Protein AF-A0AAW5B619-F1 (afdb_monomer_lite)

Secondary structure (DSSP, 8-state):
--HHHHHHHHHHHHHHHHHHHHHHHHHHHHHHHSS-S---SHHHHHHS-GGG--SHHHHHHHHHHHHGGGEE-HHHHHHTT---SSSPPPPPGGGTPPPGGGPPP--HHHHHHHHHHHHHS---HHHHHHHHHHHHHHHTT--TTHHHHHHHHHHHHHHHHHSS-PPP----EEPPHHHHHHHHHHTT------

Sequence (194 aa):
MNKALIKKIILSMIGILIFCIGSYTFVKFNYIEGSNQVLSGPEKAGRERFEYLSNLDDVNKEIIQMTSQKVDSQQLKSLLGGNDKDFTPAYLSSLGFDLAPYYRTLTVENIEYVEEYVKKLVLDRDKENYYLSFLEEWKVGDYSRVVVVHKKLFQEYTFFTNGREFKEIDDYRLATAEEENAFLDYYSLNNKEG

Organism: NCBI:txid2867266

Structure (mmCIF, N/CA/C/O backbone):
data_AF-A0AAW5B619-F1
#
_entry.id   AF-A0AAW5B619-F1
#
loop_
_atom_site.group_PDB
_atom_site.id
_atom_site.type_symbol
_atom_site.label_atom_id
_atom_site.label_alt_id
_atom_site.label_comp_id
_atom_site.label_asym_id
_atom_site.label_entity_id
_atom_site.label_seq_id
_atom_site.pdbx_PDB_ins_code
_atom_site.Cartn_x
_atom_site.Cartn_y
_atom_site.Cartn_z
_atom_site.occupancy
_atom_site.B_iso_or_equiv
_atom_site.auth_seq_id
_atom_site.auth_comp_id
_atom_site.auth_asym_id
_atom_site.auth_atom_id
_atom_site.pdbx_PDB_model_num
ATOM 1 N N . MET A 1 1 ? 75.706 14.221 15.857 1.00 57.31 1 MET A N 1
ATOM 2 C CA . MET A 1 1 ? 74.290 14.462 16.222 1.00 57.31 1 MET A CA 1
ATOM 3 C C . MET A 1 1 ? 74.048 13.895 17.619 1.00 57.31 1 MET A C 1
ATOM 5 O O . MET A 1 1 ? 74.354 12.731 17.844 1.00 57.31 1 MET A O 1
ATOM 9 N N . ASN A 1 2 ? 73.647 14.726 18.586 1.00 71.12 2 ASN A N 1
ATOM 10 C CA . ASN A 1 2 ? 73.646 14.363 20.010 1.00 71.12 2 ASN A CA 1
ATOM 11 C C . ASN A 1 2 ? 72.592 13.270 20.297 1.00 71.12 2 ASN A C 1
ATOM 13 O O . ASN A 1 2 ? 71.427 13.446 19.946 1.00 71.12 2 ASN A O 1
ATOM 17 N N . LYS A 1 3 ? 72.974 12.151 20.933 1.00 67.19 3 LYS A N 1
ATOM 18 C CA . LYS A 1 3 ? 72.060 11.027 21.246 1.00 67.19 3 LYS A CA 1
ATOM 19 C C . LYS A 1 3 ? 70.828 11.485 22.040 1.00 67.19 3 LYS A C 1
ATOM 21 O O . LYS A 1 3 ? 69.735 10.959 21.843 1.00 67.19 3 LYS A O 1
ATOM 26 N N . ALA A 1 4 ? 70.984 12.515 22.873 1.00 71.69 4 ALA A N 1
ATOM 27 C CA . ALA A 1 4 ? 69.881 13.136 23.603 1.00 71.69 4 ALA A CA 1
ATOM 28 C C . ALA A 1 4 ? 68.895 13.889 22.687 1.00 71.69 4 ALA A C 1
ATOM 30 O O . ALA A 1 4 ? 67.692 13.879 22.937 1.00 71.69 4 ALA A O 1
ATOM 31 N N . LEU A 1 5 ? 69.390 14.509 21.610 1.00 68.81 5 LEU A N 1
ATOM 32 C CA . LEU A 1 5 ? 68.571 15.218 20.622 1.00 68.81 5 LEU A CA 1
ATOM 33 C C . LEU A 1 5 ? 67.754 14.230 19.779 1.00 68.81 5 LEU A C 1
ATOM 35 O O . LEU A 1 5 ? 66.561 14.431 19.588 1.00 68.81 5 LEU A O 1
ATOM 39 N N . ILE A 1 6 ? 68.368 13.116 19.367 1.00 72.12 6 ILE A N 1
ATOM 40 C CA . ILE A 1 6 ? 67.694 12.040 18.619 1.00 72.12 6 ILE A CA 1
ATOM 41 C C . ILE A 1 6 ? 66.557 11.435 19.451 1.00 72.12 6 ILE A C 1
ATOM 43 O O . ILE A 1 6 ? 65.449 11.264 18.953 1.00 72.12 6 ILE A O 1
ATOM 47 N N . LYS A 1 7 ? 66.792 11.182 20.746 1.00 71.81 7 LYS A N 1
ATOM 48 C CA . LYS A 1 7 ? 65.765 10.647 21.652 1.00 71.81 7 LYS A CA 1
ATOM 49 C C . LYS A 1 7 ? 64.577 11.604 21.825 1.00 71.81 7 LYS A C 1
ATOM 51 O O . LYS A 1 7 ? 63.440 11.147 21.869 1.00 71.81 7 LYS A O 1
ATOM 56 N N . LYS A 1 8 ? 64.824 12.920 21.877 1.00 71.19 8 LYS A N 1
ATOM 57 C CA . LYS A 1 8 ? 63.764 13.944 21.933 1.00 71.19 8 LYS A CA 1
ATOM 58 C C . LYS A 1 8 ? 62.950 14.011 20.639 1.00 71.19 8 LYS A C 1
ATOM 60 O O . LYS A 1 8 ? 61.731 14.110 20.713 1.00 71.19 8 LYS A O 1
ATOM 65 N N . ILE A 1 9 ? 63.605 13.906 19.481 1.00 72.81 9 ILE A N 1
ATOM 66 C CA . ILE A 1 9 ? 62.928 13.871 18.174 1.00 72.81 9 ILE A CA 1
ATOM 67 C C . ILE A 1 9 ? 62.041 12.626 18.069 1.00 72.81 9 ILE A C 1
ATOM 69 O O . ILE A 1 9 ? 60.875 12.746 17.717 1.00 72.81 9 ILE A O 1
ATOM 73 N N . ILE A 1 10 ? 62.547 11.452 18.460 1.00 74.06 10 ILE A N 1
ATOM 74 C CA . ILE A 1 10 ? 61.768 10.205 18.442 1.00 74.06 10 ILE A CA 1
ATOM 75 C C . ILE A 1 10 ? 60.557 10.295 19.380 1.00 74.06 10 ILE A C 1
ATOM 77 O O . ILE A 1 10 ? 59.453 9.955 18.966 1.00 74.06 10 ILE A O 1
ATOM 81 N N . LEU A 1 11 ? 60.718 10.800 20.611 1.00 72.88 11 LEU A N 1
ATOM 82 C CA . LEU A 1 11 ? 59.576 10.990 21.518 1.00 72.88 11 LEU A CA 1
ATOM 83 C C . LEU A 1 11 ? 58.553 11.992 20.967 1.00 72.88 11 LEU A C 1
ATOM 85 O O . LEU A 1 11 ? 57.354 11.770 21.106 1.00 72.88 11 LEU A O 1
ATOM 89 N N . SER A 1 12 ? 59.012 13.072 20.332 1.00 69.31 12 SER A N 1
ATOM 90 C CA . SER A 1 12 ? 58.127 14.053 19.702 1.00 69.31 12 SER A CA 1
ATOM 91 C C . SER A 1 12 ? 57.361 13.447 18.527 1.00 69.31 12 SER A C 1
ATOM 93 O O . SER A 1 12 ? 56.160 13.670 18.423 1.00 69.31 12 SER A O 1
ATOM 95 N N . MET A 1 13 ? 58.012 12.634 17.692 1.00 70.94 13 MET A N 1
ATOM 96 C CA . MET A 1 13 ? 57.356 11.932 16.586 1.00 70.94 13 MET A CA 1
ATOM 97 C C . MET A 1 13 ? 56.344 10.898 17.082 1.00 70.94 13 MET A C 1
ATOM 99 O O . MET A 1 13 ? 55.263 10.806 16.514 1.00 70.94 13 MET A O 1
ATOM 103 N N . ILE A 1 14 ? 56.646 10.169 18.162 1.00 75.38 14 ILE A N 1
ATOM 104 C CA . ILE A 1 14 ? 55.689 9.255 18.805 1.00 75.38 14 ILE A CA 1
ATOM 105 C C . ILE A 1 14 ? 54.493 10.039 19.361 1.00 75.38 14 ILE A C 1
ATOM 107 O O . ILE A 1 14 ? 53.355 9.629 19.163 1.00 75.38 14 ILE A O 1
ATOM 111 N N . GLY A 1 15 ? 54.725 11.190 19.999 1.00 67.00 15 GLY A N 1
ATOM 112 C CA . GLY A 1 15 ? 53.657 12.063 20.492 1.00 67.00 15 GLY A CA 1
ATOM 113 C C . GLY A 1 15 ? 52.763 12.607 19.374 1.00 67.00 15 GLY A C 1
ATOM 114 O O . GLY A 1 15 ? 51.544 12.581 19.508 1.00 67.00 15 GLY A O 1
ATOM 115 N N . ILE A 1 16 ? 53.350 13.027 18.248 1.00 72.12 16 ILE A N 1
ATOM 116 C CA . ILE A 1 16 ? 52.607 13.461 17.054 1.00 72.12 16 ILE A CA 1
ATOM 117 C C . ILE A 1 16 ? 51.829 12.289 16.455 1.00 72.12 16 ILE A C 1
ATOM 119 O O . ILE A 1 16 ? 50.673 12.459 16.098 1.00 72.12 16 ILE A O 1
ATOM 123 N N . LEU A 1 17 ? 52.415 11.090 16.394 1.00 67.31 17 LEU A N 1
ATOM 124 C CA . LEU A 1 17 ? 51.734 9.898 15.891 1.00 67.31 17 LEU A CA 1
ATOM 125 C C . LEU A 1 17 ? 50.527 9.530 16.766 1.00 67.31 17 LEU A C 1
ATOM 127 O O . LEU A 1 17 ? 49.454 9.262 16.237 1.00 67.31 17 LEU A O 1
ATOM 131 N N . ILE A 1 18 ? 50.672 9.571 18.095 1.00 69.19 18 ILE A N 1
ATOM 132 C CA . ILE A 1 18 ? 49.570 9.335 19.040 1.00 69.19 18 ILE A CA 1
ATOM 133 C C . ILE A 1 18 ? 48.512 10.435 18.917 1.00 69.19 18 ILE A C 1
ATOM 135 O O . ILE A 1 18 ? 47.326 10.126 18.944 1.00 69.19 18 ILE A O 1
ATOM 139 N N . PHE A 1 19 ? 48.912 11.695 18.725 1.00 62.31 19 PHE A N 1
ATOM 140 C CA . PHE A 1 19 ? 47.980 12.793 18.470 1.00 62.31 19 PHE A CA 1
ATOM 141 C C . PHE A 1 19 ? 47.228 12.591 17.150 1.00 62.31 19 PHE A C 1
ATOM 143 O O . PHE A 1 19 ? 46.010 12.670 17.142 1.00 62.31 19 PHE A O 1
ATOM 150 N N . CYS A 1 20 ? 47.904 12.228 16.058 1.00 58.00 20 CYS A N 1
ATOM 151 C CA . CYS A 1 20 ? 47.275 11.950 14.766 1.00 58.00 20 CYS A CA 1
ATOM 152 C C . CYS A 1 20 ? 46.348 10.730 14.812 1.00 58.00 20 CYS A C 1
ATOM 154 O O . CYS A 1 20 ? 45.269 10.779 14.230 1.00 58.00 20 CYS A O 1
ATOM 156 N N . ILE A 1 21 ? 46.727 9.657 15.515 1.00 64.50 21 ILE A N 1
ATOM 157 C CA . ILE A 1 21 ? 45.863 8.486 15.723 1.00 64.50 21 ILE A CA 1
ATOM 158 C C . ILE A 1 21 ? 44.672 8.874 16.597 1.00 64.50 21 ILE A C 1
ATOM 160 O O . ILE A 1 21 ? 43.554 8.547 16.229 1.00 64.50 21 ILE A O 1
ATOM 164 N N . GLY A 1 22 ? 44.890 9.622 17.681 1.00 49.44 22 GLY A N 1
ATOM 165 C CA . GLY A 1 22 ? 43.851 10.132 18.576 1.00 49.44 22 GLY A CA 1
ATOM 166 C C . GLY A 1 22 ? 42.857 11.048 17.862 1.00 49.44 22 GLY A C 1
ATOM 167 O O . GLY A 1 22 ? 41.651 10.865 18.000 1.00 49.44 22 GLY A O 1
ATOM 168 N N . SER A 1 23 ? 43.344 11.977 17.036 1.00 54.06 23 SER A N 1
ATOM 169 C CA . SER A 1 23 ? 42.534 12.851 16.183 1.00 54.06 23 SER A CA 1
ATOM 170 C C . SER A 1 23 ? 41.824 12.072 15.083 1.00 54.06 23 SER A C 1
ATOM 172 O O . SER A 1 23 ? 40.665 12.356 14.821 1.00 54.06 23 SER A O 1
ATOM 174 N N . TYR A 1 24 ? 42.455 11.065 14.471 1.00 52.28 24 TYR A N 1
ATOM 175 C CA . TYR A 1 24 ? 41.790 10.190 13.502 1.00 52.28 24 TYR A CA 1
ATOM 176 C C . TYR A 1 24 ? 40.704 9.355 14.175 1.00 52.28 24 TYR A C 1
ATOM 178 O O . TYR A 1 24 ? 39.599 9.285 13.657 1.00 52.28 24 TYR A O 1
ATOM 186 N N . THR A 1 25 ? 40.955 8.782 15.354 1.00 51.88 25 THR A N 1
ATOM 187 C CA . THR A 1 25 ? 39.935 8.062 16.118 1.00 51.88 25 THR A CA 1
ATOM 188 C C . THR A 1 25 ? 38.848 8.987 16.622 1.00 51.88 25 THR A C 1
ATOM 190 O O . THR A 1 25 ? 37.719 8.552 16.592 1.00 51.88 25 THR A O 1
ATOM 193 N N . PHE A 1 26 ? 39.133 10.236 17.005 1.00 44.03 26 PHE A N 1
ATOM 194 C CA . PHE A 1 26 ? 38.144 11.224 17.456 1.00 44.03 26 PHE A CA 1
ATOM 195 C C . PHE A 1 26 ? 37.332 11.809 16.298 1.00 44.03 26 PHE A C 1
ATOM 197 O O . PHE A 1 26 ? 36.137 12.008 16.447 1.00 44.03 26 PHE A O 1
ATOM 204 N N . VAL A 1 27 ? 37.930 12.045 15.128 1.00 47.88 27 VAL A N 1
ATOM 205 C CA . VAL A 1 27 ? 37.203 12.419 13.904 1.00 47.88 27 VAL A CA 1
ATOM 206 C C . VAL A 1 27 ? 36.406 11.229 13.395 1.00 47.88 27 VAL A C 1
ATOM 208 O O . VAL A 1 27 ? 35.271 11.413 12.999 1.00 47.88 27 VAL A O 1
ATOM 211 N N . LYS A 1 28 ? 36.921 9.998 13.475 1.00 42.66 28 LYS A N 1
ATOM 212 C CA . LYS A 1 28 ? 36.129 8.800 13.185 1.00 42.66 28 LYS A CA 1
ATOM 213 C C . LYS A 1 28 ? 35.029 8.621 14.231 1.00 42.66 28 LYS A C 1
ATOM 215 O O . LYS A 1 28 ? 33.927 8.319 13.831 1.00 42.66 28 LYS A O 1
ATOM 220 N N . PHE A 1 29 ? 35.272 8.880 15.518 1.00 37.66 29 PHE A N 1
ATOM 221 C CA . PHE A 1 29 ? 34.260 8.799 16.576 1.00 37.66 29 PHE A CA 1
ATOM 222 C C . PHE A 1 29 ? 33.213 9.898 16.440 1.00 37.66 29 PHE A C 1
ATOM 224 O O . PHE A 1 29 ? 32.066 9.573 16.608 1.00 37.66 29 PHE A O 1
ATOM 231 N N . ASN A 1 30 ? 33.548 11.134 16.053 1.00 35.81 30 ASN A N 1
ATOM 232 C CA . ASN A 1 30 ? 32.579 12.222 15.846 1.00 35.81 30 ASN A CA 1
ATOM 233 C C . ASN A 1 30 ? 31.964 12.241 14.444 1.00 35.81 30 ASN A C 1
ATOM 235 O O . ASN A 1 30 ? 30.894 12.800 14.265 1.00 35.81 30 ASN A O 1
ATOM 239 N N . TYR A 1 31 ? 32.596 11.638 13.439 1.00 37.09 31 TYR A N 1
ATOM 240 C CA . TYR A 1 31 ? 31.948 11.360 12.158 1.00 37.09 31 TYR A CA 1
ATOM 241 C C . TYR A 1 31 ? 31.032 10.145 12.295 1.00 37.09 31 TYR A C 1
ATOM 243 O O . TYR A 1 31 ? 29.995 10.134 11.662 1.00 37.09 31 TYR A O 1
ATOM 251 N N . ILE A 1 32 ? 31.361 9.186 13.174 1.00 41.59 32 ILE A N 1
ATOM 252 C CA . ILE A 1 32 ? 30.487 8.076 13.575 1.00 41.59 32 ILE A CA 1
ATOM 253 C C . ILE A 1 32 ? 29.421 8.540 14.585 1.00 41.59 32 ILE A C 1
ATOM 255 O O . ILE A 1 32 ? 28.306 8.075 14.482 1.00 41.59 32 ILE A O 1
ATOM 259 N N . GLU A 1 33 ? 29.682 9.458 15.520 1.00 37.66 33 GLU A N 1
ATOM 260 C CA . GLU A 1 33 ? 28.728 9.959 16.538 1.00 37.66 33 GLU A CA 1
ATOM 261 C C . GLU A 1 33 ? 27.906 11.143 16.028 1.00 37.66 33 GLU A C 1
ATOM 263 O O . GLU A 1 33 ? 26.734 11.257 16.356 1.00 37.66 33 GLU A O 1
ATOM 268 N N . GLY A 1 34 ? 28.456 11.968 15.139 1.00 33.88 34 GLY A N 1
ATOM 269 C CA . GLY A 1 34 ? 27.712 12.973 14.377 1.00 33.88 34 GLY A CA 1
ATOM 270 C C . GLY A 1 34 ? 26.897 12.370 13.228 1.00 33.88 34 GLY A C 1
ATOM 271 O O . GLY A 1 34 ? 25.939 12.993 12.784 1.00 33.88 34 GLY A O 1
ATOM 272 N N . SER A 1 35 ? 27.219 11.143 12.789 1.00 37.81 35 SER A N 1
ATOM 273 C CA . SER A 1 35 ? 26.330 10.293 11.978 1.00 37.81 35 SER A CA 1
ATOM 274 C C . SER A 1 35 ? 25.521 9.287 12.811 1.00 37.81 35 SER A C 1
ATOM 276 O O . SER A 1 35 ? 24.717 8.549 12.251 1.00 37.81 35 SER A O 1
ATOM 278 N N . ASN A 1 36 ? 25.742 9.235 14.130 1.00 34.97 36 ASN A N 1
ATOM 279 C CA . ASN A 1 36 ? 24.970 8.459 15.102 1.00 34.97 36 ASN A CA 1
ATOM 280 C C . ASN A 1 36 ? 24.373 9.405 16.152 1.00 34.97 36 ASN A C 1
ATOM 282 O O . ASN A 1 36 ? 24.381 9.108 17.348 1.00 34.97 36 ASN A O 1
ATOM 286 N N . GLN A 1 37 ? 23.713 10.477 15.703 1.00 38.34 37 GLN A N 1
ATOM 287 C CA . GLN A 1 37 ? 22.386 10.658 16.274 1.00 38.34 37 GLN A CA 1
ATOM 288 C C . GLN A 1 37 ? 21.618 9.402 15.892 1.00 38.34 37 GLN A C 1
ATOM 290 O O . GLN A 1 37 ? 21.251 9.179 14.740 1.00 38.34 37 GLN A O 1
ATOM 295 N N . VAL A 1 38 ? 21.560 8.504 16.868 1.00 37.12 38 VAL A N 1
ATOM 296 C CA . VAL A 1 38 ? 20.814 7.267 16.820 1.00 37.12 38 VAL A CA 1
ATOM 297 C C . VAL A 1 38 ? 19.382 7.672 16.503 1.00 37.12 38 VAL A C 1
ATOM 299 O O . VAL A 1 38 ? 18.649 8.103 17.384 1.00 37.12 38 VAL A O 1
ATOM 302 N N . LEU A 1 39 ? 18.996 7.552 15.233 1.00 35.69 39 LEU A N 1
ATOM 303 C CA . LEU A 1 39 ? 17.609 7.302 14.884 1.00 35.69 39 LEU A CA 1
ATOM 304 C C . LEU A 1 39 ? 17.298 5.931 15.488 1.00 35.69 39 LEU A C 1
ATOM 306 O O . LEU A 1 39 ? 17.568 4.885 14.893 1.00 35.69 39 LEU A O 1
ATOM 310 N N . SER A 1 40 ? 16.895 5.937 16.755 1.00 34.41 40 SER A N 1
ATOM 311 C CA . SER A 1 40 ? 16.298 4.789 17.416 1.00 34.41 40 SER A CA 1
ATOM 312 C C . SER A 1 40 ? 14.852 4.743 16.963 1.00 34.41 40 SER A C 1
ATOM 314 O O . SER A 1 40 ? 14.098 5.660 17.261 1.00 34.41 40 SER A O 1
ATOM 316 N N . GLY A 1 41 ? 14.505 3.692 16.226 1.00 40.75 41 GLY A N 1
ATOM 317 C CA . GLY A 1 41 ? 13.140 3.425 15.800 1.00 40.75 41 GLY A CA 1
ATOM 318 C C . GLY A 1 41 ? 13.063 2.728 14.434 1.00 40.75 41 GLY A C 1
ATOM 319 O O . GLY A 1 41 ? 14.096 2.498 13.789 1.00 40.75 41 GLY A O 1
ATOM 320 N N . PRO A 1 42 ? 11.843 2.405 13.969 1.00 44.81 42 PRO A N 1
ATOM 321 C CA . PRO A 1 42 ? 11.554 1.806 12.657 1.00 44.81 42 PRO A CA 1
ATOM 322 C C . PRO A 1 42 ? 12.170 2.555 11.459 1.00 44.81 42 PRO A C 1
ATOM 324 O O . PRO A 1 42 ? 12.360 1.971 10.392 1.00 44.81 42 PRO A O 1
ATOM 327 N N . GLU A 1 43 ? 12.546 3.823 11.637 1.00 39.19 43 GLU A N 1
ATOM 328 C CA . GLU A 1 43 ? 13.120 4.706 10.614 1.00 39.19 43 GLU A CA 1
ATOM 329 C C . GLU A 1 43 ? 14.497 4.256 10.097 1.00 39.19 43 GLU A C 1
ATOM 331 O O . GLU A 1 43 ? 14.757 4.330 8.894 1.00 39.19 43 GLU A O 1
ATOM 336 N N . LYS A 1 44 ? 15.373 3.696 10.949 1.00 38.84 44 LYS A N 1
ATOM 337 C CA . LYS A 1 44 ? 16.686 3.190 10.489 1.00 38.84 44 LYS A CA 1
ATOM 338 C C . LYS A 1 44 ? 16.557 1.873 9.719 1.00 38.84 44 LYS A C 1
ATOM 340 O O . LYS A 1 44 ? 17.253 1.662 8.729 1.00 38.84 44 LYS A O 1
ATOM 345 N N . ALA A 1 45 ? 15.601 1.028 10.106 1.00 43.59 45 ALA A N 1
ATOM 346 C CA . ALA A 1 45 ? 15.230 -0.150 9.326 1.00 43.59 45 ALA A CA 1
ATOM 347 C C . ALA A 1 45 ? 14.543 0.233 8.002 1.00 43.59 45 ALA A C 1
ATOM 349 O O . ALA A 1 45 ? 14.616 -0.526 7.042 1.00 43.59 45 ALA A O 1
ATOM 350 N N . GLY A 1 46 ? 13.922 1.413 7.920 1.00 43.53 46 GLY A N 1
ATOM 351 C CA . GLY A 1 46 ? 13.280 1.919 6.712 1.00 43.53 46 GLY A CA 1
ATOM 352 C C . GLY A 1 46 ? 14.252 2.267 5.580 1.00 43.53 46 GLY A C 1
ATOM 353 O O . GLY A 1 46 ? 13.912 2.033 4.419 1.00 43.53 46 GLY A O 1
ATOM 354 N N . ARG A 1 47 ? 15.464 2.748 5.892 1.00 43.09 47 ARG A N 1
ATOM 355 C CA . ARG A 1 47 ? 16.468 3.144 4.881 1.00 43.09 47 ARG A CA 1
ATOM 356 C C . ARG A 1 47 ? 17.353 2.006 4.373 1.00 43.09 47 ARG A C 1
ATOM 358 O O . ARG A 1 47 ? 17.776 2.056 3.227 1.00 43.09 47 ARG A O 1
ATOM 365 N N . GLU A 1 48 ? 17.575 0.955 5.164 1.00 48.12 48 GLU A N 1
ATOM 366 C CA . GLU A 1 48 ? 18.332 -0.239 4.730 1.00 48.12 48 GLU A CA 1
ATOM 367 C C . GLU A 1 48 ? 17.460 -1.290 4.010 1.00 48.12 48 GLU A C 1
ATOM 369 O O . GLU A 1 48 ? 17.948 -2.346 3.622 1.00 48.12 48 GLU A O 1
ATOM 374 N N . ARG A 1 49 ? 16.161 -1.028 3.808 1.00 53.12 49 ARG A N 1
ATOM 375 C CA . ARG A 1 49 ? 15.204 -2.046 3.346 1.00 53.12 49 ARG A CA 1
ATOM 376 C C . ARG A 1 49 ? 14.762 -1.969 1.894 1.00 53.12 49 ARG A C 1
ATOM 378 O O . ARG A 1 49 ? 14.014 -2.843 1.520 1.00 53.12 49 ARG A O 1
ATOM 385 N N . PHE A 1 50 ? 15.171 -1.031 1.048 1.00 53.16 50 PHE A N 1
ATOM 386 C CA . PHE A 1 50 ? 14.661 -1.027 -0.338 1.00 53.16 50 PHE A CA 1
ATOM 387 C C . PHE A 1 50 ? 15.514 -1.818 -1.344 1.00 53.16 50 PHE A C 1
ATOM 389 O O . PHE A 1 50 ? 15.177 -1.874 -2.524 1.00 53.16 50 PHE A O 1
ATOM 396 N N . GLU A 1 51 ? 16.587 -2.488 -0.911 1.00 51.53 51 GLU A N 1
ATOM 397 C CA . GLU A 1 51 ? 17.377 -3.361 -1.797 1.00 51.53 51 GLU A CA 1
ATOM 398 C C . GLU A 1 51 ? 16.550 -4.501 -2.422 1.00 51.53 51 GLU A C 1
ATOM 400 O O . GLU A 1 51 ? 16.956 -5.040 -3.450 1.00 51.53 51 GLU A O 1
ATOM 405 N N . TYR A 1 52 ? 15.378 -4.837 -1.857 1.00 61.75 52 TYR A N 1
ATOM 406 C CA . TYR A 1 52 ? 14.480 -5.832 -2.448 1.00 61.75 52 TYR A CA 1
ATOM 407 C C . TYR A 1 52 ? 13.582 -5.291 -3.555 1.00 61.75 52 TYR A C 1
ATOM 409 O O . TYR A 1 52 ? 13.051 -6.117 -4.282 1.00 61.75 52 TYR A O 1
ATOM 417 N N . LEU A 1 53 ? 13.389 -3.970 -3.706 1.00 69.62 53 LEU A N 1
ATOM 418 C CA . LEU A 1 53 ? 12.590 -3.417 -4.806 1.00 69.62 53 LEU A CA 1
ATOM 419 C C . LEU A 1 53 ? 13.378 -3.566 -6.113 1.00 69.62 53 LEU A C 1
ATOM 421 O O . LEU A 1 53 ? 14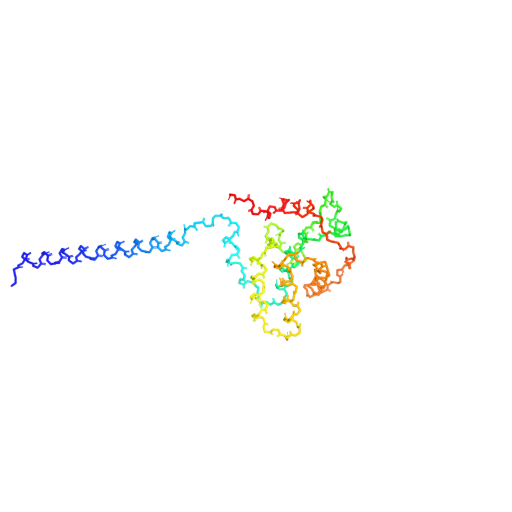.069 -2.658 -6.574 1.00 69.62 53 LEU A O 1
ATOM 425 N N . SER A 1 54 ? 13.321 -4.763 -6.676 1.00 77.62 54 SER A N 1
ATOM 426 C CA . SER A 1 54 ? 14.146 -5.203 -7.797 1.00 77.62 54 SER A CA 1
ATOM 427 C C . SER A 1 54 ? 13.357 -5.270 -9.098 1.00 77.62 54 SER A C 1
ATOM 429 O O . SER A 1 54 ? 13.932 -5.253 -10.187 1.00 77.62 54 SER A O 1
ATOM 431 N N . ASN A 1 55 ? 12.034 -5.351 -8.986 1.00 86.75 55 ASN A N 1
ATOM 432 C CA . ASN A 1 55 ? 11.118 -5.498 -10.099 1.00 86.75 55 ASN A CA 1
ATOM 433 C C . ASN A 1 55 ? 9.766 -4.812 -9.802 1.00 86.75 55 ASN A C 1
ATOM 435 O O . ASN A 1 55 ? 9.539 -4.253 -8.728 1.00 86.75 55 ASN A O 1
ATOM 439 N N . LEU A 1 56 ? 8.866 -4.833 -10.788 1.00 90.00 56 LEU A N 1
ATOM 440 C CA . LEU A 1 56 ? 7.551 -4.193 -10.690 1.00 90.00 56 LEU A CA 1
ATOM 441 C C . LEU A 1 56 ? 6.618 -4.868 -9.670 1.00 90.00 56 LEU A C 1
ATOM 443 O O . LEU A 1 56 ? 5.760 -4.198 -9.102 1.00 90.00 56 LEU A O 1
ATOM 447 N N . ASP A 1 57 ? 6.782 -6.169 -9.432 1.00 88.62 57 ASP A N 1
ATOM 448 C CA . ASP A 1 57 ? 5.995 -6.926 -8.453 1.00 88.62 57 ASP A CA 1
ATOM 449 C C . ASP A 1 57 ? 6.299 -6.447 -7.032 1.00 88.62 57 ASP A C 1
ATOM 451 O O . ASP A 1 57 ? 5.381 -6.157 -6.266 1.00 88.62 57 ASP A O 1
ATOM 455 N N . ASP A 1 58 ? 7.583 -6.234 -6.728 1.00 88.75 58 ASP A N 1
ATOM 456 C CA . ASP A 1 58 ? 8.018 -5.687 -5.443 1.00 88.75 58 ASP A CA 1
ATOM 457 C C . ASP A 1 58 ? 7.433 -4.281 -5.213 1.00 88.75 58 ASP A C 1
ATOM 459 O O . ASP A 1 58 ? 6.953 -3.966 -4.123 1.00 88.75 58 ASP A O 1
ATOM 463 N N . VAL A 1 59 ? 7.416 -3.441 -6.257 1.00 92.75 59 VAL A N 1
ATOM 464 C CA . VAL A 1 59 ? 6.812 -2.097 -6.207 1.00 92.75 59 VAL A CA 1
ATOM 465 C C . VAL A 1 59 ? 5.302 -2.177 -5.988 1.00 92.75 59 VAL A C 1
ATOM 467 O O . VAL A 1 59 ? 4.760 -1.442 -5.161 1.00 92.75 59 VAL A O 1
ATOM 470 N N . ASN A 1 60 ? 4.612 -3.078 -6.690 1.00 94.69 60 ASN A N 1
ATOM 471 C CA . ASN A 1 60 ? 3.173 -3.278 -6.528 1.00 94.69 60 ASN A 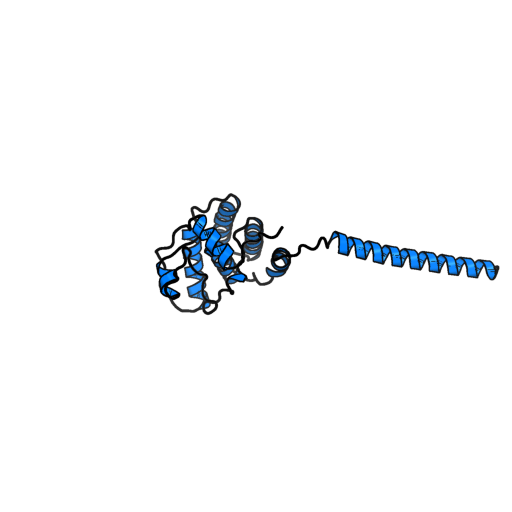CA 1
ATOM 472 C C . ASN A 1 60 ? 2.833 -3.745 -5.120 1.00 94.69 60 ASN A C 1
ATOM 474 O O . ASN A 1 60 ? 1.966 -3.149 -4.479 1.00 94.69 60 ASN A O 1
ATOM 478 N N . LYS A 1 61 ? 3.542 -4.762 -4.624 1.00 92.50 61 LYS A N 1
ATOM 479 C CA . LYS A 1 61 ? 3.424 -5.253 -3.252 1.00 92.50 61 LYS A CA 1
ATOM 480 C C . LYS A 1 61 ? 3.577 -4.111 -2.259 1.00 92.50 61 LYS A C 1
ATOM 482 O O . LYS A 1 61 ? 2.720 -3.949 -1.394 1.00 92.50 61 LYS A O 1
ATOM 487 N N . GLU A 1 62 ? 4.620 -3.298 -2.406 1.00 93.19 62 GLU A N 1
ATOM 488 C CA . GLU A 1 62 ? 4.896 -2.210 -1.472 1.00 93.19 62 GLU A CA 1
ATOM 489 C C . GLU A 1 62 ? 3.785 -1.159 -1.468 1.00 93.19 62 GLU A C 1
ATOM 491 O O . GLU A 1 62 ? 3.295 -0.770 -0.408 1.00 93.19 62 GLU A O 1
ATOM 496 N N . ILE A 1 63 ? 3.313 -0.754 -2.649 1.00 95.75 63 ILE A N 1
ATOM 497 C CA . ILE A 1 63 ? 2.203 0.193 -2.765 1.00 95.75 63 ILE A CA 1
ATOM 498 C C . ILE A 1 63 ? 0.932 -0.381 -2.137 1.00 95.75 63 ILE A C 1
ATOM 500 O O . ILE A 1 63 ? 0.253 0.333 -1.399 1.00 95.75 63 ILE A O 1
ATOM 504 N N . ILE A 1 64 ? 0.603 -1.652 -2.385 1.00 95.44 64 ILE A N 1
ATOM 505 C CA . ILE A 1 64 ? -0.570 -2.314 -1.794 1.00 95.44 64 ILE A CA 1
ATOM 506 C C . ILE A 1 64 ? -0.453 -2.334 -0.265 1.00 95.44 64 ILE A C 1
ATOM 508 O O . ILE A 1 64 ? -1.408 -1.972 0.422 1.00 95.44 64 ILE A O 1
ATOM 512 N N . GLN A 1 65 ? 0.710 -2.706 0.278 1.00 93.94 65 GLN A N 1
ATOM 513 C CA . GLN A 1 65 ? 0.954 -2.747 1.725 1.00 93.94 65 GLN A CA 1
ATOM 514 C C . GLN A 1 65 ? 0.790 -1.364 2.362 1.00 93.94 65 GLN A C 1
ATOM 516 O O . GLN A 1 65 ? 0.030 -1.230 3.319 1.00 93.94 65 GLN A O 1
ATOM 521 N N . MET A 1 66 ? 1.403 -0.323 1.788 1.00 93.94 66 MET A N 1
ATOM 522 C CA . MET A 1 66 ? 1.261 1.053 2.281 1.00 93.94 66 MET A CA 1
ATOM 523 C C . MET A 1 66 ? -0.181 1.555 2.203 1.00 93.94 66 MET A C 1
ATOM 525 O O . MET A 1 66 ? -0.711 2.126 3.152 1.00 93.94 66 MET A O 1
ATOM 529 N N . THR A 1 67 ? -0.847 1.337 1.071 1.00 96.06 67 THR A N 1
ATOM 530 C CA . THR A 1 67 ? -2.213 1.838 0.853 1.00 96.06 67 THR A CA 1
ATOM 531 C C . THR A 1 67 ? -3.279 1.016 1.575 1.00 96.06 67 THR A C 1
ATOM 533 O O . THR A 1 67 ? -4.412 1.482 1.683 1.00 96.06 67 THR A O 1
ATOM 536 N N . SER A 1 68 ? -2.927 -0.141 2.149 1.00 94.12 68 SER A N 1
ATOM 537 C CA . SER A 1 68 ? -3.821 -0.936 3.005 1.00 94.12 68 SER A CA 1
ATOM 538 C C . SER A 1 68 ? -4.355 -0.127 4.194 1.00 94.12 68 SER A C 1
ATOM 540 O O . SER A 1 68 ? -5.497 -0.319 4.591 1.00 94.12 68 SER A O 1
ATOM 542 N N . GLN A 1 69 ? -3.589 0.848 4.705 1.00 93.44 69 GLN A N 1
ATOM 543 C CA . GLN A 1 69 ? -4.046 1.729 5.790 1.00 93.44 69 GLN A CA 1
ATOM 544 C C . GLN A 1 69 ? -5.170 2.702 5.369 1.00 93.44 69 GLN A C 1
ATOM 546 O O . GLN A 1 69 ? -5.835 3.282 6.222 1.00 93.44 69 GLN A O 1
ATOM 551 N N . LYS A 1 70 ? -5.354 2.932 4.059 1.00 95.81 70 LYS A N 1
ATOM 552 C CA . LYS A 1 70 ? -6.324 3.885 3.489 1.00 95.81 70 LYS A CA 1
ATOM 553 C C . LYS A 1 70 ? -7.582 3.212 2.943 1.00 95.81 70 LYS A C 1
ATOM 555 O O . LYS A 1 70 ? -8.474 3.920 2.476 1.00 95.81 70 LYS A O 1
ATOM 560 N N . VAL A 1 71 ? -7.668 1.884 2.961 1.00 95.44 71 VAL A N 1
ATOM 561 C CA . VAL A 1 71 ? -8.778 1.144 2.348 1.00 95.44 71 VAL A CA 1
ATOM 562 C C . VAL A 1 71 ? -9.549 0.331 3.380 1.00 95.44 71 VAL A C 1
ATOM 564 O O . VAL A 1 71 ? -8.968 -0.269 4.279 1.00 95.44 71 VAL A O 1
ATOM 567 N N . ASP A 1 72 ? -10.871 0.287 3.223 1.00 94.75 72 ASP A N 1
ATOM 568 C CA . ASP A 1 72 ? -11.747 -0.624 3.961 1.00 94.75 72 ASP A CA 1
ATOM 569 C C . ASP A 1 72 ? -12.607 -1.458 2.999 1.00 94.75 72 ASP A C 1
ATOM 571 O O . ASP A 1 72 ? -13.064 -0.945 1.978 1.00 94.75 72 ASP A O 1
ATOM 575 N N . SER A 1 73 ? -12.829 -2.734 3.321 1.00 92.38 73 SER A N 1
ATOM 576 C CA . SER A 1 73 ? -13.661 -3.695 2.595 1.00 92.38 73 SER A CA 1
ATOM 577 C C . SER A 1 73 ? -14.309 -4.688 3.566 1.00 92.38 73 SER A C 1
ATOM 579 O O . SER A 1 73 ? -13.644 -5.377 4.347 1.00 92.38 73 SER A O 1
ATOM 581 N N . GLN A 1 74 ? -15.631 -4.818 3.477 1.00 90.31 74 GLN A N 1
ATOM 582 C CA . GLN A 1 74 ? -16.399 -5.795 4.249 1.00 90.31 74 GLN A CA 1
ATOM 583 C C . GLN A 1 74 ? -16.209 -7.210 3.699 1.00 90.31 74 GLN A C 1
ATOM 585 O O . GLN A 1 74 ? -16.175 -8.182 4.462 1.00 90.31 74 GLN A O 1
ATOM 590 N N . GLN A 1 75 ? -16.034 -7.343 2.383 1.00 88.81 75 GLN A N 1
ATOM 591 C CA . GLN A 1 75 ? -15.723 -8.624 1.760 1.00 88.81 75 GLN A CA 1
ATOM 592 C C . GLN A 1 75 ? -14.366 -9.154 2.214 1.00 88.81 75 GLN A C 1
ATOM 594 O O . GLN A 1 75 ? -14.283 -10.327 2.575 1.00 88.81 75 GLN A O 1
ATOM 599 N N . LEU A 1 76 ? -13.326 -8.317 2.275 1.00 87.50 76 LEU A N 1
ATOM 600 C CA . LEU A 1 76 ? -12.010 -8.736 2.759 1.00 87.50 76 LEU A CA 1
ATOM 601 C C . LEU A 1 76 ? -12.056 -9.134 4.238 1.00 87.50 76 LEU A C 1
ATOM 603 O O . LEU A 1 76 ? -11.572 -10.208 4.596 1.00 87.50 76 LEU A O 1
ATOM 607 N N . LYS A 1 77 ? -12.717 -8.331 5.086 1.00 88.56 77 LYS A N 1
ATOM 608 C CA . LYS A 1 77 ? -12.978 -8.672 6.499 1.00 88.56 77 LYS A CA 1
ATOM 609 C C . LYS A 1 77 ? -13.644 -10.042 6.636 1.00 88.56 77 LYS A C 1
ATOM 611 O O . LYS A 1 77 ? -13.222 -10.853 7.458 1.00 88.56 77 LYS A O 1
ATOM 616 N N . SER A 1 78 ? -14.655 -10.317 5.814 1.00 86.50 78 SER A N 1
ATOM 617 C CA . SER A 1 78 ? -15.383 -11.591 5.816 1.00 86.50 78 SER A CA 1
ATOM 618 C C . SER A 1 78 ? -14.510 -12.757 5.344 1.00 86.50 78 SER A C 1
ATOM 620 O O . SER A 1 78 ? -14.500 -13.814 5.973 1.00 86.50 78 SER A O 1
ATOM 622 N N . LEU A 1 79 ? -13.743 -12.563 4.266 1.00 83.31 79 LEU A N 1
ATOM 623 C CA . LEU A 1 79 ? -12.837 -13.573 3.707 1.00 83.31 79 LEU A CA 1
ATOM 624 C C . LEU A 1 79 ? -11.738 -13.978 4.692 1.00 83.31 79 LEU A C 1
ATOM 626 O O . LEU A 1 79 ? -11.354 -15.145 4.735 1.00 83.31 79 LEU A O 1
ATOM 630 N N . LEU A 1 80 ? -11.257 -13.032 5.498 1.00 83.00 80 LEU A N 1
ATOM 631 C CA . LEU A 1 80 ? -10.214 -13.257 6.498 1.00 83.00 80 LEU A CA 1
ATOM 632 C C . LEU A 1 80 ? -10.757 -13.722 7.860 1.00 83.00 80 LEU A C 1
ATOM 634 O O . LEU A 1 80 ? -10.008 -13.761 8.833 1.00 83.00 80 LEU A O 1
ATOM 638 N N . GLY A 1 81 ? -12.027 -14.139 7.920 1.00 72.62 81 GLY A N 1
ATOM 639 C CA . GLY A 1 81 ? -12.618 -14.785 9.094 1.00 72.62 81 GLY A CA 1
ATOM 640 C C . GLY A 1 81 ? -13.578 -13.920 9.908 1.00 72.62 81 GLY A C 1
ATOM 641 O O . GLY A 1 81 ? -13.851 -14.278 11.047 1.00 72.62 81 GLY A O 1
ATOM 642 N N . GLY A 1 82 ? -14.102 -12.827 9.340 1.00 63.06 82 GLY A N 1
ATOM 643 C CA . GLY A 1 82 ? -15.055 -11.935 10.006 1.00 63.06 82 GLY A CA 1
ATOM 644 C C . GLY A 1 82 ? -14.391 -11.206 11.166 1.00 63.06 82 GLY A C 1
ATOM 645 O O . GLY A 1 82 ? -14.537 -11.591 12.319 1.00 63.06 82 GLY A O 1
ATOM 646 N N . ASN A 1 83 ? -13.597 -10.183 10.858 1.00 66.94 83 ASN A N 1
ATOM 647 C CA . ASN A 1 83 ? -12.902 -9.430 11.894 1.00 66.94 83 ASN A CA 1
ATOM 648 C C . ASN A 1 83 ? -13.867 -8.425 12.549 1.00 66.94 83 ASN A C 1
ATOM 650 O O . ASN A 1 83 ? -14.354 -7.534 11.856 1.00 66.94 83 ASN A O 1
ATOM 654 N N . ASP A 1 84 ? -14.078 -8.513 13.869 1.00 73.88 84 ASP A N 1
ATOM 655 C CA . ASP A 1 84 ? -14.850 -7.548 14.686 1.00 73.88 84 ASP A CA 1
ATOM 656 C C . ASP A 1 84 ? -14.139 -6.179 14.820 1.00 73.88 84 ASP A C 1
ATOM 658 O O . ASP A 1 84 ? -14.273 -5.472 15.819 1.00 73.88 84 ASP A O 1
ATOM 662 N N . LYS A 1 85 ? -13.287 -5.824 13.855 1.00 84.50 85 LYS A N 1
ATOM 663 C CA . LYS A 1 85 ? -12.500 -4.592 13.858 1.00 84.50 85 LYS A CA 1
ATOM 664 C C . LYS A 1 85 ? -13.193 -3.543 13.016 1.00 84.50 85 LYS A C 1
ATOM 666 O O . LYS A 1 85 ? -13.723 -3.829 11.941 1.00 84.50 85 LYS A O 1
ATOM 671 N N . ASP A 1 86 ? -13.055 -2.305 13.464 1.00 88.69 86 ASP A N 1
ATOM 672 C CA . ASP A 1 86 ? -13.557 -1.148 12.735 1.00 88.69 86 ASP A CA 1
ATOM 673 C C . ASP A 1 86 ? -12.841 -0.988 11.375 1.00 88.69 86 ASP A C 1
ATOM 675 O O . ASP A 1 86 ? -13.434 -0.522 10.411 1.00 88.69 86 ASP A O 1
ATOM 679 N N . PHE A 1 87 ? -11.623 -1.517 11.217 1.00 92.62 87 PHE A N 1
ATOM 680 C CA . PHE A 1 87 ? -10.802 -1.421 10.002 1.00 92.62 87 PHE A CA 1
ATOM 681 C C . PHE A 1 87 ? -10.566 -2.772 9.300 1.00 92.62 87 PHE A C 1
ATOM 683 O O . PHE A 1 87 ? -10.747 -3.849 9.878 1.00 92.62 87 PHE A O 1
ATOM 690 N N . THR A 1 88 ? -10.121 -2.729 8.043 1.00 90.50 88 THR A N 1
ATOM 691 C CA . THR A 1 88 ? -9.807 -3.921 7.241 1.00 90.50 88 THR A CA 1
ATOM 692 C C . THR A 1 88 ? -8.466 -4.547 7.618 1.00 90.50 88 THR A C 1
ATOM 694 O O . THR A 1 88 ? -7.449 -3.856 7.613 1.00 90.50 88 THR A O 1
ATOM 697 N N . PRO A 1 89 ? -8.421 -5.853 7.944 1.00 88.75 89 PRO A N 1
ATOM 698 C CA . PRO A 1 89 ? -7.170 -6.507 8.299 1.00 88.75 89 PRO A CA 1
ATOM 699 C C . PRO A 1 89 ? -6.201 -6.573 7.118 1.00 88.75 89 PRO A C 1
ATOM 701 O O . PRO A 1 89 ? -6.600 -6.637 5.957 1.00 88.75 89 PRO A O 1
ATOM 704 N N . ALA A 1 90 ? -4.914 -6.627 7.448 1.00 89.06 90 ALA A N 1
ATOM 705 C CA . ALA A 1 90 ? -3.847 -6.839 6.485 1.00 89.06 90 ALA A CA 1
ATOM 706 C C . ALA A 1 90 ? -3.985 -8.175 5.735 1.00 89.06 90 ALA A C 1
ATOM 708 O O . ALA A 1 90 ? -4.509 -9.164 6.261 1.00 89.06 90 ALA A O 1
ATOM 709 N N . TYR A 1 91 ? -3.456 -8.207 4.514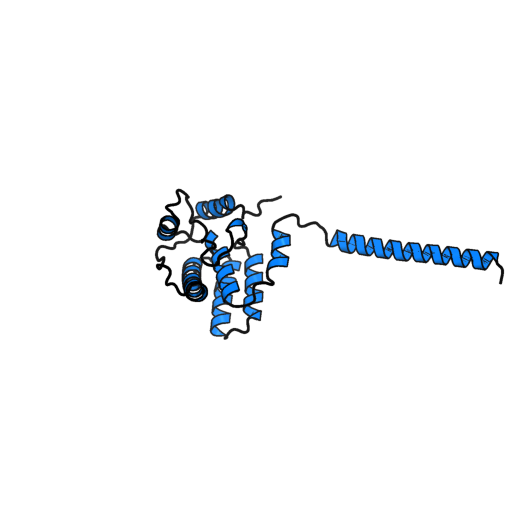 1.00 87.00 91 TYR A N 1
ATOM 710 C CA . TYR A 1 91 ? -3.447 -9.402 3.682 1.00 87.00 91 TYR A CA 1
ATOM 711 C C . TYR A 1 91 ? -2.582 -10.517 4.281 1.00 87.00 91 TYR A C 1
ATOM 713 O O . TYR A 1 91 ? -1.609 -10.287 5.000 1.00 87.00 91 TYR A O 1
ATOM 721 N N . LEU A 1 92 ? -2.935 -11.761 3.957 1.00 82.81 92 LEU A N 1
ATOM 722 C CA . LEU A 1 92 ? -2.214 -12.936 4.438 1.00 82.81 92 LEU A CA 1
ATOM 723 C C . LEU A 1 92 ? -0.846 -13.062 3.764 1.00 82.81 92 LEU A C 1
ATOM 725 O O . LEU A 1 92 ? -0.725 -12.915 2.548 1.00 82.81 92 LEU A O 1
ATOM 729 N N . SER A 1 93 ? 0.161 -13.478 4.530 1.00 81.25 93 SER A N 1
ATOM 730 C CA . SER A 1 93 ? 1.496 -13.747 3.985 1.00 81.25 93 SER A CA 1
ATOM 731 C C . SER A 1 93 ? 1.536 -14.919 3.004 1.00 81.25 93 SER A C 1
ATOM 733 O O . SER A 1 93 ? 2.390 -14.968 2.123 1.00 81.25 93 SER A O 1
ATOM 735 N N . SER A 1 94 ? 0.562 -15.831 3.079 1.00 77.56 94 SER A N 1
ATOM 736 C CA . SER A 1 94 ? 0.367 -16.899 2.091 1.00 77.56 94 SER A CA 1
ATOM 737 C C . SER A 1 94 ? 0.028 -16.389 0.685 1.00 77.56 94 SER A C 1
ATOM 739 O O . SER A 1 94 ? 0.094 -17.168 -0.261 1.00 77.56 94 SER A O 1
ATOM 741 N N . LEU A 1 95 ? -0.318 -15.105 0.541 1.00 77.75 95 LEU A N 1
ATOM 742 C CA . LEU A 1 95 ? -0.520 -14.426 -0.740 1.00 77.75 95 LEU A CA 1
ATOM 743 C C . LEU A 1 95 ? 0.736 -13.666 -1.211 1.00 77.75 95 LEU A C 1
ATOM 745 O O . LEU A 1 95 ? 0.670 -12.950 -2.203 1.00 77.75 95 LEU A O 1
ATOM 749 N N . GLY A 1 96 ? 1.873 -13.812 -0.523 1.00 80.44 96 GLY A N 1
ATOM 750 C CA . GLY A 1 96 ? 3.138 -13.146 -0.856 1.00 80.44 96 GLY A CA 1
ATOM 751 C C . GLY A 1 96 ? 3.344 -11.789 -0.174 1.00 80.44 96 GLY A C 1
ATOM 752 O O . GLY A 1 96 ? 4.373 -11.150 -0.389 1.00 80.44 96 GLY A O 1
ATOM 753 N N . PHE A 1 97 ? 2.394 -11.344 0.653 1.00 86.19 97 PHE A N 1
ATOM 754 C CA . PHE A 1 97 ? 2.542 -10.129 1.455 1.00 86.19 97 PHE A CA 1
ATOM 755 C C . PHE A 1 97 ? 3.436 -10.359 2.676 1.00 86.19 97 PHE A C 1
ATOM 757 O O . PHE A 1 97 ? 3.580 -11.477 3.175 1.00 86.19 97 PHE A O 1
ATOM 764 N N . ASP A 1 98 ? 4.030 -9.288 3.182 1.00 86.25 98 ASP A N 1
ATOM 765 C CA . ASP A 1 98 ? 4.761 -9.333 4.441 1.00 86.25 98 ASP A CA 1
ATOM 766 C C . ASP A 1 98 ? 3.797 -9.476 5.625 1.00 86.25 98 ASP A C 1
ATOM 768 O O . ASP A 1 98 ? 2.573 -9.360 5.503 1.00 86.25 98 ASP A O 1
ATOM 772 N N . LEU A 1 99 ? 4.347 -9.739 6.810 1.00 82.56 99 LEU A N 1
ATOM 773 C CA . LEU A 1 99 ? 3.560 -9.613 8.031 1.00 82.56 99 LEU A CA 1
ATOM 774 C C . LEU A 1 99 ? 3.250 -8.134 8.269 1.00 82.56 99 LEU A C 1
ATOM 776 O O . LEU A 1 99 ? 4.136 -7.292 8.157 1.00 82.56 99 LEU A O 1
ATOM 780 N N . ALA A 1 100 ? 2.008 -7.841 8.651 1.00 84.94 100 ALA A N 1
ATOM 781 C CA . ALA A 1 100 ? 1.502 -6.478 8.803 1.00 84.94 100 ALA A CA 1
ATOM 782 C C . ALA A 1 100 ? 2.378 -5.529 9.649 1.00 84.94 100 ALA A C 1
ATOM 784 O O . ALA A 1 100 ? 2.542 -4.392 9.225 1.00 84.94 100 ALA A O 1
ATOM 785 N N . PRO A 1 101 ? 3.022 -5.951 10.762 1.00 81.44 101 PRO A N 1
ATOM 786 C CA . PRO A 1 101 ? 3.947 -5.086 11.510 1.00 81.44 101 PRO A CA 1
ATOM 787 C C . PRO A 1 101 ? 5.200 -4.647 10.734 1.00 81.44 101 PRO A C 1
ATOM 789 O O . PRO A 1 101 ? 5.990 -3.848 11.229 1.00 81.44 101 PRO A O 1
ATOM 792 N N . TYR A 1 102 ? 5.433 -5.204 9.545 1.00 83.44 102 TYR A N 1
ATOM 793 C CA . TYR A 1 102 ? 6.515 -4.813 8.644 1.00 83.44 102 TYR A CA 1
ATOM 794 C C . TYR A 1 102 ? 6.042 -3.968 7.466 1.00 83.44 102 TYR A C 1
ATOM 796 O O . TYR A 1 102 ? 6.882 -3.561 6.663 1.00 83.44 102 TYR A O 1
ATOM 804 N N . TYR A 1 103 ? 4.738 -3.701 7.351 1.00 86.50 103 TYR A N 1
ATOM 805 C CA . TYR A 1 103 ? 4.236 -2.781 6.341 1.00 86.50 103 TYR A CA 1
ATOM 806 C C . TYR A 1 103 ? 4.794 -1.394 6.607 1.00 86.50 103 TYR A C 1
ATOM 808 O O . TYR A 1 103 ? 4.955 -0.967 7.751 1.00 86.50 103 TYR A O 1
ATOM 816 N N . ARG A 1 104 ? 5.078 -0.670 5.535 1.00 85.44 104 ARG A N 1
ATOM 817 C CA . ARG A 1 104 ? 5.387 0.746 5.644 1.00 85.44 104 ARG A CA 1
ATOM 818 C C . ARG A 1 104 ? 4.104 1.541 5.750 1.00 85.44 104 ARG A C 1
ATOM 820 O O . ARG A 1 104 ? 3.088 1.192 5.155 1.00 85.44 104 ARG A O 1
ATOM 827 N N . THR A 1 105 ? 4.173 2.635 6.487 1.00 89.50 105 THR A N 1
ATOM 828 C CA . THR A 1 105 ? 3.094 3.613 6.530 1.00 89.50 105 THR A CA 1
ATOM 829 C C . THR A 1 105 ? 3.116 4.489 5.285 1.00 89.50 105 THR A C 1
ATOM 831 O O . THR A 1 105 ? 4.180 4.793 4.740 1.00 89.50 105 THR A O 1
ATOM 834 N N . LEU A 1 106 ? 1.943 4.929 4.834 1.00 90.25 106 LEU A N 1
ATOM 835 C CA . LEU A 1 106 ? 1.818 5.861 3.714 1.00 90.25 106 LEU A CA 1
ATOM 836 C C . LEU A 1 106 ? 2.238 7.274 4.157 1.00 90.25 106 LEU A C 1
ATOM 838 O O . LEU A 1 106 ? 1.415 8.084 4.581 1.00 90.25 106 LEU A O 1
ATOM 842 N N . THR A 1 107 ? 3.539 7.546 4.090 1.00 89.00 107 THR A N 1
ATOM 843 C CA . THR A 1 107 ? 4.168 8.841 4.396 1.00 89.00 107 THR A CA 1
ATOM 844 C C . THR A 1 107 ? 4.863 9.401 3.161 1.00 89.00 107 THR A C 1
ATOM 846 O O . THR A 1 107 ? 5.218 8.650 2.254 1.00 89.00 107 THR A O 1
ATOM 849 N N . VAL A 1 108 ? 5.108 10.717 3.136 1.00 87.38 108 VAL A N 1
ATOM 850 C CA . VAL A 1 108 ? 5.834 11.373 2.033 1.00 87.38 108 VAL A CA 1
ATOM 851 C C . VAL A 1 108 ? 7.199 10.719 1.799 1.00 87.38 108 VAL A C 1
ATOM 853 O O . VAL A 1 108 ? 7.502 10.376 0.664 1.00 87.38 108 VAL A O 1
ATOM 856 N N . GLU A 1 109 ? 7.969 10.450 2.860 1.00 86.44 109 GLU A N 1
ATOM 857 C CA . GLU A 1 109 ? 9.283 9.797 2.750 1.00 86.44 109 GLU A CA 1
ATOM 858 C C . GLU A 1 109 ? 9.176 8.409 2.090 1.00 86.44 109 GLU A C 1
ATOM 860 O O . GLU A 1 109 ? 9.906 8.115 1.146 1.00 86.44 109 GLU A O 1
ATOM 865 N N . ASN A 1 110 ? 8.227 7.563 2.511 1.00 88.31 110 ASN A N 1
ATOM 866 C CA . ASN A 1 110 ? 8.047 6.241 1.898 1.00 88.31 110 ASN A CA 1
ATOM 867 C C . ASN A 1 110 ? 7.556 6.326 0.440 1.00 88.31 110 ASN A C 1
ATOM 869 O O . ASN A 1 110 ? 7.941 5.492 -0.382 1.00 88.31 110 ASN A O 1
ATOM 873 N N . ILE A 1 111 ? 6.751 7.337 0.096 1.00 90.94 111 ILE A N 1
ATOM 874 C CA . ILE A 1 111 ? 6.301 7.581 -1.282 1.00 90.94 111 ILE A CA 1
ATOM 875 C C . ILE A 1 111 ? 7.475 8.001 -2.175 1.00 90.94 111 ILE A C 1
ATOM 877 O O . ILE A 1 111 ? 7.636 7.444 -3.262 1.00 90.94 111 ILE A O 1
ATOM 881 N N . GLU A 1 112 ? 8.308 8.939 -1.718 1.00 89.38 112 GLU A N 1
ATOM 882 C CA . GLU A 1 112 ? 9.514 9.383 -2.433 1.00 89.38 112 GLU A CA 1
ATOM 883 C C . GLU A 1 112 ? 10.465 8.212 -2.693 1.00 89.38 112 GLU A C 1
ATOM 885 O O . GLU A 1 112 ? 11.009 8.084 -3.791 1.00 89.38 112 GLU A O 1
ATOM 890 N N . TYR A 1 113 ? 10.598 7.295 -1.732 1.00 86.56 113 TYR A N 1
ATOM 891 C CA . TYR A 1 113 ? 11.368 6.076 -1.945 1.00 86.56 113 TYR A CA 1
ATOM 892 C C . TYR A 1 113 ? 10.800 5.222 -3.080 1.00 86.56 113 TYR A C 1
ATOM 894 O O . TYR A 1 113 ? 11.539 4.874 -3.998 1.00 86.56 113 TYR A O 1
ATOM 902 N N . VAL A 1 114 ? 9.503 4.905 -3.078 1.00 92.31 114 VAL A N 1
ATOM 903 C CA . VAL A 1 114 ? 8.897 4.125 -4.174 1.00 92.31 114 VAL A CA 1
ATOM 904 C C . VAL A 1 114 ? 9.061 4.833 -5.523 1.00 92.31 114 VAL A C 1
ATOM 906 O O . VAL A 1 114 ? 9.376 4.186 -6.524 1.00 92.31 114 VAL A O 1
ATOM 909 N N . GLU A 1 115 ? 8.922 6.159 -5.551 1.00 93.12 115 GLU A N 1
ATOM 910 C CA . GLU A 1 115 ? 9.138 6.982 -6.742 1.00 93.12 115 GLU A CA 1
ATOM 911 C C . GLU A 1 115 ? 10.550 6.807 -7.326 1.00 93.12 115 GLU A C 1
ATOM 913 O O . GLU A 1 115 ? 10.703 6.633 -8.540 1.00 93.12 115 GLU A O 1
ATOM 918 N N . GLU A 1 116 ? 11.590 6.805 -6.488 1.00 90.69 116 GLU A N 1
ATOM 919 C CA . GLU A 1 116 ? 12.965 6.564 -6.937 1.00 90.69 116 GLU A CA 1
ATOM 920 C C . GLU A 1 116 ? 13.140 5.190 -7.591 1.00 90.69 116 GLU A C 1
ATOM 922 O O . GLU A 1 116 ? 13.895 5.063 -8.558 1.00 90.69 116 GLU A O 1
ATOM 927 N N . TYR A 1 117 ? 12.474 4.158 -7.073 1.00 89.56 117 TYR A N 1
ATOM 928 C CA . TYR A 1 117 ? 12.566 2.803 -7.620 1.00 89.56 117 TYR A CA 1
ATOM 929 C C . TYR A 1 117 ? 11.814 2.659 -8.934 1.00 89.56 117 TYR A C 1
ATOM 931 O O . TYR A 1 117 ? 12.366 2.102 -9.882 1.00 89.56 117 TYR A O 1
ATOM 939 N N . VAL A 1 118 ? 10.616 3.233 -9.039 1.00 93.00 118 VAL A N 1
ATOM 940 C CA . VAL A 1 118 ? 9.861 3.288 -10.300 1.00 93.00 118 VAL A CA 1
ATOM 941 C C . VAL A 1 118 ? 10.728 3.868 -11.422 1.00 93.00 118 VAL A C 1
ATOM 943 O O . VAL A 1 118 ? 10.824 3.265 -12.489 1.00 93.00 118 VAL A O 1
ATOM 946 N N . LYS A 1 119 ? 11.450 4.966 -11.156 1.00 90.50 119 LYS A N 1
ATOM 947 C CA . LYS A 1 119 ? 12.365 5.602 -12.125 1.00 90.50 119 LYS A CA 1
ATOM 948 C C . LYS A 1 119 ? 13.577 4.738 -12.502 1.00 90.50 119 LYS A C 1
ATOM 950 O O . LYS A 1 119 ? 14.191 4.965 -13.541 1.00 90.50 119 LYS A O 1
ATOM 955 N N . LYS A 1 120 ? 13.956 3.759 -11.672 1.00 90.31 120 LYS A N 1
ATOM 956 C CA . LYS A 1 120 ? 15.082 2.839 -11.929 1.00 90.31 120 LYS A CA 1
ATOM 957 C C . LYS A 1 120 ? 14.669 1.595 -12.723 1.00 90.31 120 LYS A C 1
ATOM 959 O O . LYS A 1 120 ? 15.532 0.989 -13.352 1.00 90.31 120 LYS A O 1
ATOM 964 N N . LEU A 1 121 ? 13.387 1.219 -12.726 1.00 88.12 121 LEU A N 1
ATOM 965 C CA . LEU A 1 121 ? 12.895 -0.056 -13.275 1.00 88.12 121 LEU A CA 1
ATOM 966 C C . LEU A 1 121 ? 12.887 -0.167 -14.814 1.00 88.12 121 LEU A C 1
ATOM 968 O O . LEU A 1 121 ? 12.482 -1.204 -15.331 1.00 88.12 121 LEU A O 1
ATOM 972 N N . VAL A 1 122 ? 13.354 0.849 -15.552 1.00 88.06 122 VAL A N 1
ATOM 973 C CA . VAL A 1 122 ? 13.367 0.880 -17.033 1.00 88.06 122 VAL A CA 1
ATOM 974 C C . VAL A 1 122 ? 12.004 0.452 -17.606 1.00 88.06 122 VAL A C 1
ATOM 976 O O . VAL A 1 122 ? 11.889 -0.486 -18.397 1.00 88.06 122 VAL A O 1
ATOM 979 N N . LEU A 1 123 ? 10.945 1.120 -17.149 1.00 90.69 123 LEU A N 1
ATOM 980 C CA . LEU A 1 123 ? 9.579 0.885 -17.609 1.00 90.69 123 LEU A CA 1
ATOM 981 C C . LEU A 1 123 ? 9.329 1.603 -18.941 1.00 90.69 123 LEU A C 1
ATOM 983 O O . LEU A 1 123 ? 10.034 2.543 -19.312 1.00 90.69 123 LEU A O 1
ATOM 987 N N . ASP A 1 124 ? 8.296 1.182 -19.671 1.00 95.12 124 ASP A N 1
ATOM 988 C CA . ASP A 1 124 ? 7.777 2.019 -20.747 1.00 95.12 124 ASP A CA 1
ATOM 989 C C . ASP A 1 124 ? 7.194 3.323 -20.175 1.00 95.12 124 ASP A C 1
ATOM 991 O O . ASP A 1 124 ? 6.747 3.385 -19.026 1.00 95.12 124 ASP A O 1
ATOM 995 N N . ARG A 1 125 ? 7.210 4.380 -20.991 1.00 94.25 125 ARG A N 1
ATOM 996 C CA . ARG A 1 125 ? 6.861 5.736 -20.553 1.00 94.25 125 ARG A CA 1
ATOM 997 C C . ARG A 1 125 ? 5.439 5.837 -20.000 1.00 94.25 125 ARG A C 1
ATOM 999 O O . ARG A 1 125 ? 5.209 6.602 -19.068 1.00 94.25 125 ARG A O 1
ATOM 1006 N N . ASP A 1 126 ? 4.493 5.097 -20.571 1.00 96.12 126 ASP A N 1
ATOM 1007 C CA . ASP A 1 126 ? 3.092 5.161 -20.156 1.00 96.12 126 ASP A CA 1
ATOM 1008 C C . ASP A 1 126 ? 2.907 4.515 -18.782 1.00 96.12 126 ASP A C 1
ATOM 1010 O O . ASP A 1 126 ? 2.224 5.081 -17.924 1.00 96.12 126 ASP A O 1
ATOM 1014 N N . LYS A 1 127 ? 3.576 3.383 -18.528 1.00 94.31 127 LYS A N 1
ATOM 1015 C CA . LYS A 1 127 ? 3.623 2.780 -17.192 1.00 94.31 127 LYS A CA 1
ATOM 1016 C C . LYS A 1 127 ? 4.343 3.666 -16.194 1.00 94.31 127 LYS A C 1
ATOM 1018 O O . LYS A 1 127 ? 3.780 3.923 -15.140 1.00 94.31 127 LYS A O 1
ATOM 1023 N N . GLU A 1 128 ? 5.533 4.169 -16.504 1.00 95.62 128 GLU A N 1
ATOM 1024 C CA . GLU A 1 128 ? 6.256 5.053 -15.583 1.00 95.62 128 GLU A CA 1
ATOM 1025 C C . GLU A 1 128 ? 5.388 6.257 -15.181 1.00 95.62 128 GLU A C 1
ATOM 1027 O O . GLU A 1 128 ? 5.161 6.490 -13.994 1.00 95.62 128 GLU A O 1
ATOM 1032 N N . ASN A 1 129 ? 4.791 6.947 -16.159 1.00 96.62 129 ASN A N 1
ATOM 1033 C CA . ASN A 1 129 ? 3.884 8.069 -15.910 1.00 96.62 129 ASN A CA 1
ATOM 1034 C C . ASN A 1 129 ? 2.670 7.672 -15.063 1.00 96.62 129 ASN A C 1
ATOM 1036 O O . ASN A 1 129 ? 2.237 8.451 -14.215 1.00 96.62 129 ASN A O 1
ATOM 1040 N N . TYR A 1 130 ? 2.108 6.479 -15.281 1.00 96.00 130 TYR A N 1
ATOM 1041 C CA . TYR A 1 130 ? 0.993 5.985 -14.479 1.00 96.00 130 TYR A CA 1
ATOM 1042 C C . TYR A 1 130 ? 1.371 5.901 -12.995 1.00 96.00 130 TYR A C 1
ATOM 1044 O O . TYR A 1 130 ? 0.627 6.435 -12.170 1.00 96.00 130 TYR A O 1
ATOM 1052 N N . TYR A 1 131 ? 2.532 5.325 -12.662 1.00 97.06 131 TYR A N 1
ATOM 1053 C CA . TYR A 1 131 ? 3.008 5.232 -11.276 1.00 97.06 131 TYR A CA 1
ATOM 1054 C C . TYR A 1 131 ? 3.327 6.602 -10.689 1.00 97.06 131 TYR A C 1
ATOM 1056 O O . TYR A 1 131 ? 2.807 6.960 -9.634 1.00 97.06 131 TYR A O 1
ATOM 1064 N N . LEU A 1 132 ? 4.118 7.404 -11.402 1.00 96.88 132 LEU A N 1
ATOM 1065 C CA . LEU A 1 132 ? 4.500 8.737 -10.934 1.00 96.88 132 LEU A CA 1
ATOM 1066 C C . LEU A 1 132 ? 3.279 9.638 -10.695 1.00 96.88 132 LEU A C 1
ATOM 1068 O O . LEU A 1 132 ? 3.294 10.431 -9.758 1.00 96.88 132 LEU A O 1
ATOM 1072 N N . SER A 1 133 ? 2.204 9.487 -11.482 1.00 97.06 133 SER A N 1
ATOM 1073 C CA . SER A 1 133 ? 0.996 10.309 -11.332 1.00 97.06 133 SER A CA 1
ATOM 1074 C C . SER A 1 133 ? 0.336 10.166 -9.960 1.00 97.06 133 SER A C 1
ATOM 1076 O O . SER A 1 133 ? 0.101 11.170 -9.297 1.00 97.06 133 SER A O 1
ATOM 1078 N N . PHE A 1 134 ? 0.066 8.938 -9.506 1.00 97.31 134 PHE A N 1
ATOM 1079 C CA . PHE A 1 134 ? -0.618 8.744 -8.228 1.00 97.31 134 PHE A CA 1
ATOM 1080 C C . PHE A 1 134 ? 0.327 8.919 -7.035 1.00 97.31 134 PHE A C 1
ATOM 1082 O O . PHE A 1 134 ? -0.123 9.297 -5.959 1.00 97.31 134 PHE A O 1
ATOM 1089 N N . LEU A 1 135 ? 1.634 8.687 -7.208 1.00 97.25 135 LEU A N 1
ATOM 1090 C CA . LEU A 1 135 ? 2.616 8.970 -6.157 1.00 97.25 135 LEU A CA 1
ATOM 1091 C C . LEU A 1 135 ? 2.690 10.480 -5.885 1.00 97.25 135 LEU A C 1
ATOM 1093 O O . LEU A 1 135 ? 2.719 10.890 -4.727 1.00 97.25 135 LEU A O 1
ATOM 1097 N N . GLU A 1 136 ? 2.648 11.315 -6.927 1.00 96.81 136 GLU A N 1
ATOM 1098 C CA . GLU A 1 136 ? 2.598 12.775 -6.775 1.00 96.81 136 GLU A CA 1
ATOM 1099 C C . GLU A 1 136 ? 1.311 13.242 -6.079 1.00 96.81 136 GLU A C 1
ATOM 1101 O O . GLU A 1 136 ? 1.382 14.045 -5.149 1.00 96.81 136 GLU A O 1
ATOM 1106 N N . GLU A 1 137 ? 0.152 12.692 -6.462 1.00 96.38 137 GLU A N 1
ATOM 1107 C CA . GLU A 1 137 ? -1.137 12.951 -5.796 1.00 96.38 137 GLU A CA 1
ATOM 1108 C C . GLU A 1 137 ? -1.054 12.664 -4.283 1.00 96.38 137 GLU A C 1
ATOM 1110 O O . GLU A 1 137 ? -1.442 13.491 -3.454 1.00 96.38 137 GLU A O 1
ATOM 1115 N N . TRP A 1 138 ? -0.474 11.526 -3.893 1.00 96.12 138 TRP A N 1
ATOM 1116 C CA . TRP A 1 138 ? -0.386 11.130 -2.484 1.00 96.12 138 TRP A CA 1
ATOM 1117 C C . TRP A 1 138 ? 0.596 11.982 -1.678 1.00 96.12 138 TRP A C 1
ATOM 1119 O O . TRP A 1 138 ? 0.318 12.269 -0.512 1.00 96.12 138 TRP A O 1
ATOM 1129 N N . LYS A 1 139 ? 1.699 12.453 -2.278 1.00 94.25 139 LYS A N 1
ATOM 1130 C CA . LYS A 1 139 ? 2.635 13.379 -1.606 1.00 94.25 139 LYS A CA 1
ATOM 1131 C C . LYS A 1 139 ? 1.970 14.697 -1.211 1.00 94.25 139 LYS A C 1
ATOM 1133 O O . LYS A 1 139 ? 2.334 15.271 -0.187 1.00 94.25 139 LYS A O 1
ATOM 1138 N N . VAL A 1 140 ? 0.983 15.160 -1.982 1.00 93.50 140 VAL A N 1
ATOM 1139 C CA . VAL A 1 140 ? 0.203 16.372 -1.664 1.00 93.50 140 VAL A CA 1
ATOM 1140 C C . VAL A 1 140 ? -1.066 16.086 -0.851 1.00 93.50 140 VAL A C 1
ATOM 1142 O O . VAL A 1 140 ? -1.844 17.000 -0.581 1.00 93.50 140 VAL A O 1
ATOM 1145 N N . GLY A 1 141 ? -1.274 14.835 -0.427 1.00 90.31 141 GLY A N 1
ATOM 1146 C CA . GLY A 1 141 ? -2.414 14.419 0.391 1.00 90.31 141 GLY A CA 1
ATOM 1147 C C . GLY A 1 141 ? -3.714 14.180 -0.382 1.00 90.31 141 GLY A C 1
ATOM 1148 O O . GLY A 1 141 ? -4.766 14.038 0.245 1.00 90.31 141 GLY A O 1
ATOM 1149 N N . ASP A 1 142 ? -3.675 14.122 -1.715 1.00 93.88 142 ASP A N 1
ATOM 1150 C CA . ASP A 1 142 ? -4.832 13.756 -2.534 1.00 93.88 142 ASP A CA 1
ATOM 1151 C C . ASP A 1 142 ? -4.942 12.233 -2.653 1.00 93.88 142 ASP A C 1
ATOM 1153 O O . ASP A 1 142 ? -4.269 11.594 -3.454 1.00 93.88 142 ASP A O 1
ATOM 1157 N N . TYR A 1 143 ? -5.833 11.638 -1.862 1.00 95.50 143 TYR A N 1
ATOM 1158 C CA . TYR A 1 143 ? -6.100 10.197 -1.880 1.00 95.50 143 TYR A CA 1
ATOM 1159 C C . TYR A 1 143 ? -7.345 9.819 -2.692 1.00 95.50 143 TYR A C 1
ATOM 1161 O O . TYR A 1 143 ? -7.828 8.692 -2.581 1.00 95.50 143 TYR A O 1
ATOM 1169 N N . SER A 1 144 ? -7.881 10.719 -3.522 1.00 93.12 144 SER A N 1
ATOM 1170 C CA . SER A 1 144 ? -9.127 10.492 -4.277 1.00 93.12 144 SER A CA 1
ATOM 1171 C C . SER A 1 144 ? -9.090 9.237 -5.156 1.00 93.12 144 SER A C 1
ATOM 1173 O O . SER A 1 144 ? -10.097 8.545 -5.312 1.00 93.12 144 SER A O 1
ATOM 1175 N N . ARG A 1 145 ? -7.912 8.902 -5.689 1.00 95.00 145 ARG A N 1
ATOM 1176 C CA . ARG A 1 145 ? -7.679 7.728 -6.539 1.00 95.00 145 ARG A CA 1
ATOM 1177 C C . ARG A 1 145 ? -7.136 6.503 -5.804 1.00 95.00 145 ARG A C 1
ATOM 1179 O O . ARG A 1 145 ? -6.983 5.462 -6.444 1.00 95.00 145 ARG A O 1
ATOM 1186 N N . VAL A 1 146 ? -6.852 6.580 -4.498 1.00 96.38 146 VAL A N 1
ATOM 1187 C CA . VAL A 1 146 ? -6.118 5.519 -3.776 1.00 96.38 146 VAL A CA 1
ATOM 1188 C C . VAL A 1 146 ? -6.816 4.164 -3.871 1.00 96.38 146 VAL A C 1
ATOM 1190 O O . VAL A 1 146 ? -6.169 3.165 -4.158 1.00 96.38 146 VAL A O 1
ATOM 1193 N N . VAL A 1 147 ? -8.146 4.136 -3.744 1.00 96.19 147 VAL A N 1
ATOM 1194 C CA . VAL A 1 147 ? -8.953 2.909 -3.840 1.00 96.19 147 VAL A CA 1
ATOM 1195 C C . VAL A 1 147 ? -8.851 2.281 -5.231 1.00 96.19 147 VAL A C 1
ATOM 1197 O O . VAL A 1 147 ? -8.654 1.074 -5.361 1.00 96.19 147 VAL A O 1
ATOM 1200 N N . VAL A 1 148 ? -8.952 3.103 -6.281 1.00 95.19 148 VAL A N 1
ATOM 1201 C CA . VAL A 1 148 ? -8.889 2.645 -7.677 1.00 95.19 148 VAL A CA 1
ATOM 1202 C C . VAL A 1 148 ? -7.509 2.072 -7.990 1.00 95.19 148 VAL A C 1
ATOM 1204 O O . VAL A 1 148 ? -7.403 0.996 -8.579 1.00 95.19 148 VAL A O 1
ATOM 1207 N N . VAL A 1 149 ? -6.452 2.771 -7.568 1.00 96.44 149 VAL A N 1
ATOM 1208 C CA . VAL A 1 149 ? -5.065 2.332 -7.760 1.00 96.44 149 VAL A CA 1
ATOM 1209 C C . VAL A 1 149 ? -4.794 1.056 -6.967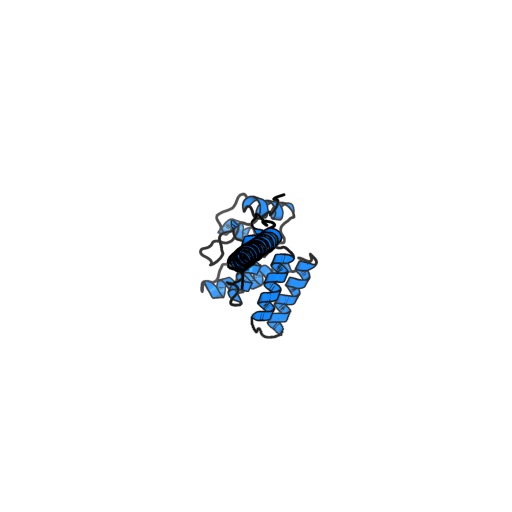 1.00 96.44 149 VAL A C 1
ATOM 1211 O O . VAL A 1 149 ? -4.315 0.088 -7.551 1.00 96.44 149 VAL A O 1
ATOM 1214 N N . HIS A 1 150 ? -5.162 1.013 -5.683 1.00 95.62 150 HIS A N 1
ATOM 1215 C CA . HIS A 1 150 ? -4.989 -0.158 -4.820 1.00 95.62 150 HIS A CA 1
ATOM 1216 C C . HIS A 1 150 ? -5.644 -1.399 -5.427 1.00 95.62 150 HIS A C 1
ATOM 1218 O O . HIS A 1 150 ? -4.990 -2.428 -5.577 1.00 95.62 150 HIS A O 1
ATOM 1224 N N . LYS A 1 151 ? -6.912 -1.289 -5.847 1.00 92.31 151 LYS A N 1
ATOM 1225 C CA . LYS A 1 151 ? -7.647 -2.401 -6.462 1.00 92.31 151 LYS A CA 1
ATOM 1226 C C . LYS A 1 151 ? -6.945 -2.908 -7.722 1.00 92.31 151 LYS A C 1
ATOM 1228 O O . LYS A 1 151 ? -6.752 -4.114 -7.862 1.00 92.31 151 LYS A O 1
ATOM 1233 N N . LYS A 1 152 ? -6.539 -1.998 -8.615 1.00 92.44 152 LYS A N 1
ATOM 1234 C CA . LYS A 1 152 ? -5.860 -2.364 -9.864 1.00 92.44 152 LYS A CA 1
ATOM 1235 C C . LYS A 1 152 ? -4.525 -3.065 -9.598 1.00 92.44 152 LYS A C 1
ATOM 1237 O O . LYS A 1 152 ? -4.290 -4.138 -10.144 1.00 92.44 152 LYS A O 1
ATOM 1242 N N . LEU A 1 153 ? -3.682 -2.499 -8.734 1.00 93.75 153 LEU A N 1
ATOM 1243 C CA . LEU A 1 153 ? -2.382 -3.092 -8.410 1.00 93.75 153 LEU A CA 1
ATOM 1244 C C . LEU A 1 153 ? -2.534 -4.442 -7.703 1.00 93.75 153 LEU A C 1
ATOM 1246 O O . LEU A 1 153 ? -1.802 -5.377 -8.012 1.00 93.75 153 LEU A O 1
ATOM 1250 N N . PHE A 1 154 ? -3.513 -4.581 -6.804 1.00 90.06 154 PHE A N 1
ATOM 1251 C CA . PHE A 1 154 ? -3.801 -5.847 -6.128 1.00 90.06 154 PHE A CA 1
ATOM 1252 C C . PHE A 1 154 ? -4.218 -6.954 -7.105 1.00 90.06 154 PHE A C 1
ATOM 1254 O O . PHE A 1 154 ? -3.740 -8.086 -7.000 1.00 90.06 154 PHE A O 1
ATOM 1261 N N . GLN A 1 155 ? -5.072 -6.638 -8.083 1.00 87.19 155 GLN A N 1
ATOM 1262 C CA . GLN A 1 155 ? -5.459 -7.581 -9.137 1.00 87.19 155 GLN A CA 1
ATOM 1263 C C . GLN A 1 155 ? -4.248 -8.024 -9.971 1.00 87.19 155 GLN A C 1
ATOM 1265 O O . GLN A 1 155 ? -4.066 -9.219 -10.203 1.00 87.19 155 GLN A O 1
ATOM 1270 N N . GLU A 1 156 ? -3.391 -7.082 -10.373 1.00 86.94 156 GLU A N 1
ATOM 1271 C CA . GLU A 1 156 ? -2.170 -7.375 -11.135 1.00 86.94 156 GLU A CA 1
ATOM 1272 C C . GLU A 1 156 ? -1.182 -8.242 -10.330 1.00 86.94 156 GLU A C 1
ATOM 1274 O O . GLU A 1 156 ? -0.681 -9.245 -10.842 1.00 86.94 156 GLU A O 1
ATOM 1279 N N . TYR A 1 157 ? -0.958 -7.908 -9.055 1.00 87.31 157 TYR A N 1
ATOM 1280 C CA . TYR A 1 157 ? -0.050 -8.625 -8.153 1.00 87.31 157 TYR A CA 1
ATOM 1281 C C . TYR A 1 157 ? -0.513 -10.061 -7.867 1.00 87.31 157 TYR A C 1
ATOM 1283 O O . TYR A 1 157 ? 0.260 -11.015 -7.965 1.00 87.31 157 TYR A O 1
ATOM 1291 N N . THR A 1 158 ? -1.792 -10.253 -7.530 1.00 78.94 158 THR A N 1
ATOM 1292 C CA . THR A 1 158 ? -2.329 -11.582 -7.177 1.00 78.94 158 THR A CA 1
ATOM 1293 C C . THR A 1 158 ? -2.369 -12.538 -8.366 1.00 78.94 158 THR A C 1
ATOM 1295 O O . THR A 1 158 ? -2.047 -13.720 -8.209 1.00 78.94 158 THR A O 1
ATOM 1298 N N . PHE A 1 159 ? -2.698 -12.028 -9.557 1.00 70.38 159 PHE A N 1
ATOM 1299 C CA . PHE A 1 159 ? -2.633 -12.802 -10.794 1.00 70.38 159 PHE A CA 1
ATOM 1300 C C . PHE A 1 159 ? -1.204 -13.289 -11.074 1.00 70.38 159 PHE A C 1
ATOM 1302 O O . PHE A 1 159 ? -1.002 -14.462 -11.392 1.00 70.38 159 PHE A O 1
ATOM 1309 N N . PHE A 1 160 ? -0.213 -12.409 -10.900 1.00 61.88 160 PHE A N 1
ATOM 1310 C CA . PHE A 1 160 ? 1.194 -12.710 -11.158 1.00 61.88 160 PHE A CA 1
ATOM 1311 C C . PHE A 1 160 ? 1.795 -13.705 -10.153 1.00 61.88 160 PHE A C 1
ATOM 1313 O O . PHE A 1 160 ? 2.430 -14.681 -10.551 1.00 61.88 160 PHE A O 1
ATOM 1320 N N . THR A 1 161 ? 1.571 -13.493 -8.855 1.00 64.31 161 THR A N 1
ATOM 1321 C CA . THR A 1 161 ? 2.265 -14.233 -7.785 1.00 64.31 161 THR A CA 1
ATOM 1322 C C . THR A 1 161 ? 1.693 -15.614 -7.496 1.00 64.31 161 THR A C 1
ATOM 1324 O O . THR A 1 161 ? 2.430 -16.515 -7.098 1.00 64.31 161 THR A O 1
ATOM 1327 N N . ASN A 1 162 ? 0.385 -15.808 -7.670 1.00 64.25 162 ASN A N 1
ATOM 1328 C CA . ASN A 1 162 ? -0.287 -17.011 -7.177 1.00 64.25 162 ASN A CA 1
ATOM 1329 C C . ASN A 1 162 ? -0.981 -17.839 -8.259 1.00 64.25 162 ASN A C 1
ATOM 1331 O O . ASN A 1 162 ? -1.503 -18.908 -7.930 1.00 64.25 162 ASN A O 1
ATOM 1335 N N . GLY A 1 163 ? -1.027 -17.366 -9.514 1.00 60.12 163 GLY A N 1
ATOM 1336 C CA . GLY A 1 163 ? -1.706 -18.046 -10.629 1.00 60.12 163 GLY A CA 1
ATOM 1337 C C . GLY A 1 163 ? -3.177 -18.387 -10.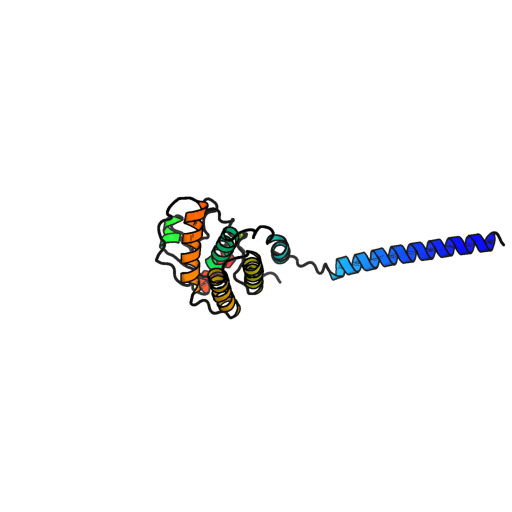349 1.00 60.12 163 GLY A C 1
ATOM 1338 O O . GLY A 1 163 ? -3.774 -19.211 -11.040 1.00 60.12 163 GLY A O 1
ATOM 1339 N N . ARG A 1 164 ? -3.745 -17.798 -9.293 1.00 55.59 164 ARG A N 1
ATOM 1340 C CA . ARG A 1 164 ? -5.102 -18.005 -8.806 1.00 55.59 164 ARG A CA 1
ATOM 1341 C C . ARG A 1 164 ? -5.839 -16.692 -8.980 1.00 55.59 164 ARG A C 1
ATOM 1343 O O . ARG A 1 164 ? -5.364 -15.660 -8.518 1.00 55.59 164 ARG A O 1
ATOM 1350 N N . GLU A 1 165 ? -7.011 -16.749 -9.602 1.00 55.78 165 GLU A N 1
ATOM 1351 C CA . GLU A 1 165 ? -7.961 -15.644 -9.540 1.00 55.78 165 GLU A CA 1
ATOM 1352 C C . GLU A 1 165 ? -8.399 -15.488 -8.083 1.00 55.78 165 GLU A C 1
ATOM 1354 O O . GLU A 1 165 ? -9.143 -16.308 -7.536 1.00 55.78 165 GLU A O 1
ATOM 1359 N N . PHE A 1 166 ? -7.873 -14.462 -7.418 1.00 65.12 166 PHE A N 1
ATOM 1360 C CA . PHE A 1 166 ? -8.422 -14.038 -6.144 1.00 65.12 166 PHE A CA 1
ATOM 1361 C C . PHE A 1 166 ? -9.836 -13.510 -6.403 1.00 65.12 166 PHE A C 1
ATOM 1363 O O . PHE A 1 166 ? -10.057 -12.800 -7.386 1.00 65.12 166 PHE A O 1
ATOM 1370 N N . LYS A 1 167 ? -10.803 -13.872 -5.548 1.00 67.25 167 LYS A N 1
ATOM 1371 C CA . LYS A 1 167 ? -12.175 -13.372 -5.683 1.00 67.25 167 LYS A CA 1
ATOM 1372 C C . LYS A 1 167 ? -12.120 -11.848 -5.694 1.00 67.25 167 LYS A C 1
ATOM 1374 O O . LYS A 1 167 ? -11.620 -11.259 -4.740 1.00 67.25 167 LYS A O 1
ATOM 1379 N N . GLU A 1 168 ? -12.604 -11.234 -6.770 1.00 71.19 168 GLU A N 1
ATOM 1380 C CA . GLU A 1 168 ? -12.587 -9.783 -6.895 1.00 71.19 168 GLU A CA 1
ATOM 1381 C C . GLU A 1 168 ? -13.264 -9.147 -5.675 1.00 71.19 168 GLU A C 1
ATOM 1383 O O . GLU A 1 168 ? -14.386 -9.506 -5.323 1.00 71.19 168 GLU A O 1
ATOM 1388 N N . ILE A 1 169 ? -12.548 -8.225 -5.029 1.00 79.88 169 ILE A N 1
ATOM 1389 C CA . ILE A 1 169 ? -13.079 -7.382 -3.963 1.00 79.88 169 ILE A CA 1
ATOM 1390 C C . ILE A 1 169 ? -13.477 -6.060 -4.615 1.00 79.88 169 ILE A C 1
ATOM 1392 O O . ILE A 1 169 ? -12.627 -5.295 -5.081 1.00 79.88 169 ILE A O 1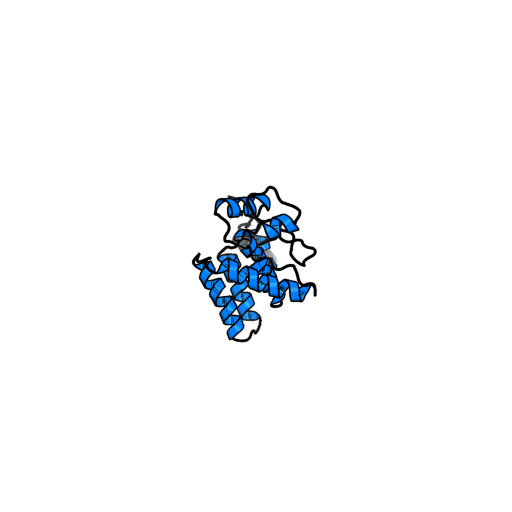
ATOM 1396 N N . ASP A 1 170 ? -14.778 -5.821 -4.718 1.00 83.31 170 ASP A N 1
ATOM 1397 C CA . ASP A 1 170 ? -15.362 -4.662 -5.394 1.00 83.31 170 ASP A CA 1
ATOM 1398 C C . ASP A 1 170 ? -15.964 -3.627 -4.437 1.00 83.31 170 ASP A C 1
ATOM 1400 O O . ASP A 1 170 ? -16.346 -2.547 -4.882 1.00 83.31 170 ASP A O 1
ATOM 1404 N N . ASP A 1 171 ? -15.975 -3.912 -3.135 1.00 91.94 171 ASP A N 1
ATOM 1405 C CA . ASP A 1 171 ? -16.536 -3.057 -2.087 1.00 91.94 171 ASP A CA 1
ATOM 1406 C C . ASP A 1 171 ? -15.494 -2.183 -1.370 1.00 91.94 171 ASP A C 1
ATOM 1408 O O . ASP A 1 171 ? -15.796 -1.613 -0.320 1.00 91.94 171 ASP A O 1
ATOM 1412 N N . TYR A 1 172 ? -14.279 -2.061 -1.919 1.00 93.62 172 TYR A N 1
ATOM 1413 C CA . TYR A 1 172 ? -13.282 -1.154 -1.358 1.00 93.62 172 TYR A CA 1
ATOM 1414 C C . TYR A 1 172 ? -13.806 0.282 -1.316 1.00 93.62 172 TYR A C 1
ATOM 1416 O O . TYR A 1 172 ? -14.283 0.830 -2.313 1.00 93.62 172 TYR A O 1
ATOM 1424 N N . ARG A 1 173 ? -13.613 0.923 -0.169 1.00 95.75 173 ARG A N 1
ATOM 1425 C CA . ARG A 1 173 ? -13.817 2.357 0.035 1.00 95.75 173 ARG A CA 1
ATOM 1426 C C . ARG A 1 173 ? -12.617 2.972 0.737 1.00 95.75 173 ARG A C 1
ATOM 1428 O O . ARG A 1 173 ? -11.782 2.262 1.293 1.00 95.75 173 ARG A O 1
ATOM 1435 N N . LEU A 1 174 ? -12.566 4.300 0.747 1.00 97.00 174 LEU A N 1
ATOM 1436 C CA . LEU A 1 174 ? -11.626 5.016 1.598 1.00 97.00 174 LEU A CA 1
ATOM 1437 C C . LEU A 1 174 ? -11.972 4.733 3.071 1.00 97.00 174 LEU A C 1
ATOM 1439 O O . LEU A 1 174 ? -13.147 4.790 3.461 1.00 97.00 174 LEU A O 1
ATOM 1443 N N . ALA A 1 175 ? -10.959 4.403 3.865 1.00 96.19 175 ALA A N 1
ATOM 1444 C CA . ALA A 1 175 ? -11.082 4.276 5.311 1.00 96.19 175 ALA A CA 1
ATOM 1445 C C . ALA A 1 175 ? -11.390 5.646 5.940 1.00 96.19 175 ALA A C 1
ATOM 1447 O O . ALA A 1 175 ? -10.960 6.686 5.429 1.00 96.19 175 ALA A O 1
ATOM 1448 N N . THR A 1 176 ? -12.137 5.667 7.044 1.00 96.50 176 THR A N 1
ATOM 1449 C CA . THR A 1 176 ? -12.263 6.886 7.853 1.00 96.50 176 THR A CA 1
ATOM 1450 C C . THR A 1 176 ? -10.960 7.156 8.608 1.00 96.50 176 THR A C 1
ATOM 1452 O O . THR A 1 176 ? -10.096 6.285 8.722 1.00 96.50 176 THR A O 1
ATOM 1455 N N . ALA A 1 177 ? -10.808 8.364 9.153 1.00 94.94 177 ALA A N 1
ATOM 1456 C CA . ALA A 1 177 ? -9.631 8.701 9.952 1.00 94.94 177 ALA A CA 1
ATOM 1457 C C . ALA A 1 177 ? -9.514 7.809 11.202 1.00 94.94 177 ALA A C 1
ATOM 1459 O O . ALA A 1 177 ? -8.412 7.455 11.618 1.00 94.94 177 ALA A O 1
ATOM 1460 N N . GLU A 1 178 ? -10.639 7.435 11.808 1.00 95.81 178 GLU A N 1
ATOM 1461 C CA . GLU A 1 178 ? -10.689 6.527 12.953 1.00 95.81 178 GLU A CA 1
ATOM 1462 C C . GLU A 1 178 ? -10.218 5.121 12.567 1.00 95.81 178 GLU A C 1
ATOM 1464 O O . GLU A 1 178 ? -9.410 4.531 13.279 1.00 95.81 178 GLU A O 1
ATOM 1469 N N . GLU A 1 179 ? -10.667 4.611 11.419 1.00 95.62 179 GLU A N 1
ATOM 1470 C CA . GLU A 1 179 ? -10.281 3.293 10.904 1.00 95.62 179 GLU A CA 1
ATOM 1471 C C . GLU A 1 179 ? -8.798 3.240 10.522 1.00 95.62 179 GLU A C 1
ATOM 1473 O O . GLU A 1 179 ? -8.114 2.272 10.853 1.00 95.62 179 GLU A O 1
ATOM 1478 N N . GLU A 1 180 ? -8.281 4.295 9.887 1.00 94.44 180 GLU A N 1
ATOM 1479 C CA . GLU A 1 180 ? -6.855 4.425 9.573 1.00 94.44 180 GLU A CA 1
ATOM 1480 C C . GLU A 1 180 ? -6.009 4.395 10.852 1.00 94.44 180 GLU A C 1
ATOM 1482 O O . GLU A 1 180 ? -5.061 3.617 10.956 1.00 94.44 180 GLU A O 1
ATOM 1487 N N . ASN A 1 181 ? -6.373 5.193 11.861 1.00 93.06 181 ASN A N 1
ATOM 1488 C CA . ASN A 1 181 ? -5.653 5.198 13.134 1.00 93.06 181 ASN A CA 1
ATOM 1489 C C . ASN A 1 181 ? -5.736 3.841 13.842 1.00 93.06 181 ASN A C 1
ATOM 1491 O O . ASN A 1 181 ? -4.726 3.359 14.349 1.00 93.06 181 ASN A O 1
ATOM 1495 N N . ALA A 1 182 ? -6.905 3.196 13.832 1.00 92.81 182 ALA A N 1
ATOM 1496 C CA . ALA A 1 182 ? -7.085 1.882 14.435 1.00 92.81 182 ALA A CA 1
ATOM 1497 C C . ALA A 1 182 ? -6.242 0.799 13.739 1.00 92.81 182 ALA A C 1
ATOM 1499 O O . ALA A 1 182 ? -5.662 -0.042 14.427 1.00 92.81 182 ALA A O 1
ATOM 1500 N N . PHE A 1 183 ? -6.123 0.835 12.406 1.00 92.81 183 PHE A N 1
ATOM 1501 C CA . PHE A 1 183 ? -5.228 -0.047 11.650 1.00 92.81 183 PHE A CA 1
ATOM 1502 C C . PHE A 1 183 ? -3.770 0.157 12.076 1.00 92.81 183 PHE A C 1
ATOM 1504 O O . PHE A 1 183 ? -3.071 -0.805 12.410 1.00 92.81 183 PHE A O 1
ATOM 1511 N N . LEU A 1 184 ? -3.321 1.415 12.096 1.00 91.25 184 LEU A N 1
ATOM 1512 C CA . LEU A 1 184 ? -1.945 1.773 12.433 1.00 91.25 184 LEU A CA 1
ATOM 1513 C C . LEU A 1 184 ? -1.587 1.382 13.870 1.00 91.25 184 LEU A C 1
ATOM 1515 O O . LEU A 1 184 ? -0.516 0.822 14.101 1.00 91.25 184 LEU A O 1
ATOM 1519 N N . ASP A 1 185 ? -2.481 1.632 14.826 1.00 90.31 185 ASP A N 1
ATOM 1520 C CA . ASP A 1 185 ? -2.285 1.264 16.230 1.00 90.31 185 ASP A CA 1
ATOM 1521 C C . ASP A 1 185 ? -2.272 -0.257 16.410 1.00 90.31 185 ASP A C 1
ATOM 1523 O O . ASP A 1 185 ? -1.383 -0.802 17.067 1.00 90.31 185 ASP A O 1
ATOM 1527 N N . TYR A 1 186 ? -3.217 -0.967 15.785 1.00 89.06 186 TYR A N 1
ATOM 1528 C CA . TYR A 1 186 ? -3.335 -2.419 15.918 1.00 89.06 186 TYR A CA 1
ATOM 1529 C C . TYR A 1 186 ? -2.088 -3.158 15.431 1.00 89.06 186 TYR A C 1
ATOM 1531 O O . TYR A 1 186 ? -1.656 -4.125 16.060 1.00 89.06 186 TYR A O 1
ATOM 1539 N N . TYR A 1 187 ? -1.493 -2.696 14.331 1.00 86.88 187 TYR A N 1
ATOM 1540 C CA . TYR A 1 187 ? -0.280 -3.289 13.772 1.00 86.88 187 TYR A CA 1
ATOM 1541 C C . TYR A 1 187 ? 1.014 -2.625 14.255 1.00 86.88 187 TYR A C 1
ATOM 1543 O O . TYR A 1 187 ? 2.088 -3.017 13.804 1.00 86.88 187 TYR A O 1
ATOM 1551 N N . SER A 1 188 ? 0.932 -1.677 15.198 1.00 86.31 188 SER A N 1
ATOM 1552 C CA . SER A 1 188 ? 2.090 -0.938 15.731 1.00 86.31 188 SER A CA 1
ATOM 1553 C C . SER A 1 188 ? 2.910 -0.240 14.637 1.00 86.31 188 SER A C 1
ATOM 1555 O O . SER A 1 188 ? 4.136 -0.201 14.682 1.00 86.31 188 SER A O 1
ATOM 1557 N N . LEU A 1 189 ? 2.211 0.298 13.638 1.00 83.38 189 LEU A N 1
ATOM 1558 C CA . LEU A 1 189 ? 2.771 1.032 12.503 1.00 83.38 189 LEU A CA 1
ATOM 1559 C C . LEU A 1 189 ? 2.832 2.539 12.754 1.00 83.38 189 LEU A C 1
ATOM 1561 O O . LEU A 1 189 ? 3.521 3.267 12.042 1.00 83.38 189 LEU A O 1
ATOM 1565 N N . ASN A 1 190 ? 2.106 3.026 13.761 1.00 74.00 190 ASN A N 1
ATOM 1566 C CA . ASN A 1 190 ? 2.232 4.405 14.195 1.00 74.00 190 ASN A CA 1
ATOM 1567 C C . ASN A 1 190 ? 3.641 4.625 14.760 1.00 74.00 190 ASN A C 1
ATOM 1569 O O . ASN A 1 190 ? 3.939 4.207 15.875 1.00 74.00 190 ASN A O 1
ATOM 1573 N N . ASN A 1 191 ? 4.480 5.361 14.024 1.00 56.44 191 ASN A N 1
ATOM 1574 C CA . ASN A 1 191 ? 5.753 5.907 14.510 1.00 56.44 191 ASN A CA 1
ATOM 1575 C C . ASN A 1 191 ? 5.514 7.046 15.524 1.00 56.44 191 ASN A C 1
ATOM 1577 O O . ASN A 1 191 ? 6.131 8.105 15.451 1.00 56.44 191 ASN A O 1
ATOM 1581 N N . LYS A 1 192 ? 4.578 6.872 16.462 1.00 43.09 192 LYS A N 1
ATOM 1582 C CA . LYS A 1 192 ? 4.410 7.770 17.607 1.00 43.09 192 LYS A CA 1
ATOM 1583 C C . LYS A 1 192 ? 5.399 7.352 18.694 1.00 43.09 192 LYS A C 1
ATOM 1585 O O . LYS A 1 192 ? 4.999 6.912 19.766 1.00 43.09 192 LYS A O 1
ATOM 1590 N N . GLU A 1 193 ? 6.688 7.478 18.408 1.00 35.25 193 GLU A N 1
ATOM 1591 C CA . GLU A 1 193 ? 7.730 7.504 19.433 1.00 35.25 193 GLU A CA 1
ATOM 1592 C C . GLU A 1 193 ? 8.393 8.887 19.415 1.00 35.25 193 GLU A C 1
ATOM 1594 O O . GLU A 1 193 ? 9.083 9.219 18.458 1.00 35.25 193 GLU A O 1
ATOM 1599 N N . GLY A 1 194 ? 8.187 9.658 20.494 1.00 32.66 194 GLY A N 1
ATOM 1600 C CA . GLY A 1 194 ? 9.097 10.725 20.947 1.00 32.66 194 GLY A CA 1
ATOM 1601 C C . GLY A 1 194 ? 8.793 12.148 20.512 1.00 32.66 194 GLY A C 1
ATOM 1602 O O . GLY A 1 194 ? 9.473 12.617 19.579 1.00 32.66 194 GLY A O 1
#

Foldseek 3Di:
DDPVVVVVVVVVVVVVVCVVVVVVVVCVVCVVVVVPPPPPDCVVVVVVPCPPLQAVLSLLLLLLLQLQLFKAAQVQCVVVPNDPALGHDDDDCVLVHDDNLPHAHLALVSLVVSLVSLVVRPDPPVVSCVSVVVSVCVNVPNCVCSQVSSQVSVQVNSCPRPVDRDDRGPRMDTRDPVRSVRSCVVSVNPPPDD

pLDDT: mean 77.73, std 19.25, range [32.66, 97.31]

Radius of gyration: 25.74 Å; chains: 1; bounding box: 91×34×44 Å